Protein AF-A0A2R5L9T7-F1 (afdb_monomer_lite)

Sequence (297 aa):
KLSEQQTEVSNPFSFASFVGQKLTESKGEDDIFDEMLVAALRSSARPTSRNSLIVVDDSDDLVLSDGMKRPKSLDVITHSKGHVDSRRLSFQTKLPFDDVKGYVIDGDSEDEDFLEAPRKVLASEHEAKGDVLINTASKYKDRLRELEDENEKLKEQISEVTRVNDLNLTRLQCLEQQLQEQEKKEREETAALEKMVQGVEKNLQRAMERATSAEALSTSLKQELKVLQASYKQLEHERDMLKENSVSTTATDVATKLWLAADSAEAQLKSLMEGVGHLRLYSDVLSSISRVQEEPS

Foldseek 3Di:
DDDDDDDPDDDCPDPVNVVVVVVPPPPPPCPVVVVVVVVVVVVDDDDDDPDDPPPDDPDDDDDDDDDDDDDPPPPDDDDDPDDDPPDPPPPPPPDPPPPPPDPPPPPDDPPPDDDDDDDDDDDDDDDPCVVVVVVVVVVVVVVVVVVVVVVVVVVVVVVVVVVVVVVVVVVVVVVVVVVVVVVVVVVVVVVVVVVVVVVVVVVVVVVVVVVVVVVVVVVVVVVVVVVVVVVVVVVVVVVVVCVVVDPVVVVVVVVVVVVVVVVVVVVVVVVVVVVVVVVVVVVVVVVVVVVVVPDDD

Structure (mmCIF, N/CA/C/O backbone):
data_AF-A0A2R5L9T7-F1
#
_entry.id   AF-A0A2R5L9T7-F1
#
loop_
_atom_site.group_PDB
_atom_site.id
_atom_site.type_symbol
_atom_site.label_atom_id
_atom_site.label_alt_id
_atom_site.label_comp_id
_atom_site.label_asym_id
_atom_site.label_entity_id
_atom_site.label_seq_id
_atom_site.pdbx_PDB_ins_code
_atom_site.Cartn_x
_atom_site.Cartn_y
_atom_site.Cartn_z
_atom_site.occupancy
_atom_site.B_iso_or_equiv
_atom_site.auth_seq_id
_atom_site.auth_comp_id
_atom_site.auth_asym_id
_atom_site.auth_atom_id
_atom_site.pdbx_PDB_model_num
ATOM 1 N N . LYS A 1 1 ? 49.043 29.128 25.278 1.00 41.91 1 LYS A N 1
ATOM 2 C CA . LYS A 1 1 ? 48.141 27.962 25.134 1.00 41.91 1 LYS A CA 1
ATOM 3 C C . LYS A 1 1 ? 46.839 28.319 25.837 1.00 41.91 1 LYS A C 1
ATOM 5 O O . LYS A 1 1 ? 46.763 28.183 27.047 1.00 41.91 1 LYS A O 1
ATOM 10 N N . LEU A 1 2 ? 45.916 28.925 25.094 1.00 39.12 2 LEU A N 1
ATOM 11 C CA . LEU A 1 2 ? 44.563 29.268 25.532 1.00 39.12 2 LEU A CA 1
ATOM 12 C C . LEU A 1 2 ? 43.659 28.154 25.002 1.00 39.12 2 LEU A C 1
ATOM 14 O O . LEU A 1 2 ? 43.700 27.882 23.805 1.00 39.12 2 LEU A O 1
ATOM 18 N N . SER A 1 3 ? 42.938 27.472 25.889 1.00 44.78 3 SER A N 1
ATOM 19 C CA . SER A 1 3 ? 41.977 26.433 25.518 1.00 44.78 3 SER A CA 1
ATOM 20 C C . SER A 1 3 ? 40.588 27.059 25.486 1.00 44.78 3 SER A C 1
ATOM 22 O O . SER A 1 3 ? 40.051 27.423 26.530 1.00 44.78 3 SER A O 1
ATOM 24 N N . GLU A 1 4 ? 40.043 27.214 24.282 1.00 49.34 4 GLU A N 1
ATOM 25 C CA . GLU A 1 4 ? 38.655 27.599 24.033 1.00 49.34 4 GLU A CA 1
ATOM 26 C C . GLU A 1 4 ? 37.709 26.495 24.523 1.00 49.34 4 GLU A C 1
ATOM 28 O O . GLU A 1 4 ? 37.773 25.353 24.069 1.00 49.34 4 GLU A O 1
ATOM 33 N N . GLN A 1 5 ? 36.819 26.841 25.453 1.00 46.56 5 GLN A N 1
ATOM 34 C CA . GLN A 1 5 ? 35.617 26.065 25.744 1.00 46.56 5 GLN A CA 1
ATOM 35 C C . GLN A 1 5 ? 34.551 26.446 24.714 1.00 46.56 5 GLN A C 1
ATOM 37 O O . GLN A 1 5 ? 33.943 27.510 24.807 1.00 46.56 5 GLN A O 1
ATOM 42 N N . GLN A 1 6 ? 34.332 25.578 23.728 1.00 45.38 6 GLN A N 1
ATOM 43 C CA . GLN A 1 6 ? 33.123 25.607 22.910 1.00 45.38 6 GLN A CA 1
ATOM 44 C C . GLN A 1 6 ? 31.968 25.023 23.729 1.00 45.38 6 GLN A C 1
ATOM 46 O O . GLN A 1 6 ? 31.958 23.843 24.070 1.00 45.38 6 GLN A O 1
ATOM 51 N N . THR A 1 7 ? 30.999 25.868 24.059 1.00 46.06 7 THR A N 1
ATOM 52 C CA . THR A 1 7 ? 29.678 25.460 24.529 1.00 46.06 7 THR A CA 1
ATOM 53 C C . THR A 1 7 ? 28.870 24.970 23.329 1.00 46.06 7 THR A C 1
ATOM 55 O O . THR A 1 7 ? 28.370 25.766 22.536 1.00 46.06 7 THR A O 1
ATOM 58 N N . GLU A 1 8 ? 28.756 23.650 23.174 1.00 49.47 8 GLU A N 1
ATOM 59 C CA . GLU A 1 8 ? 27.823 23.042 22.223 1.00 49.47 8 GLU A CA 1
ATOM 60 C C . GLU A 1 8 ? 26.387 23.403 22.620 1.00 49.47 8 GLU A C 1
ATOM 62 O O . GLU A 1 8 ? 25.860 22.983 23.651 1.00 49.47 8 GLU A O 1
ATOM 67 N N . VAL A 1 9 ? 25.750 24.227 21.792 1.00 55.09 9 VAL A N 1
ATOM 68 C CA . VAL A 1 9 ? 24.332 24.556 21.904 1.00 55.09 9 VAL A CA 1
ATOM 69 C C . VAL A 1 9 ? 23.542 23.317 21.480 1.00 55.09 9 VAL A C 1
ATOM 71 O O . VAL A 1 9 ? 23.445 22.997 20.297 1.00 55.09 9 VAL A O 1
ATOM 74 N N . SER A 1 10 ? 23.009 22.594 22.468 1.00 65.94 10 SER A N 1
ATOM 75 C CA . SER A 1 10 ? 22.166 21.413 22.268 1.00 65.94 10 SER A CA 1
ATOM 76 C C . SER A 1 10 ? 20.934 21.763 21.429 1.00 65.94 10 SER A C 1
ATOM 78 O O . SER A 1 10 ? 20.130 22.614 21.810 1.00 65.94 10 SER A O 1
ATOM 80 N N . ASN A 1 11 ? 20.786 21.096 20.281 1.00 71.88 11 ASN A N 1
ATOM 81 C CA . ASN A 1 11 ? 19.685 21.306 19.346 1.00 71.88 11 ASN A CA 1
ATOM 82 C C . ASN A 1 11 ? 18.348 20.832 19.965 1.00 71.88 11 ASN A C 1
ATOM 84 O O . ASN A 1 11 ? 18.193 19.628 20.212 1.00 71.88 11 ASN A O 1
ATOM 88 N N . PRO A 1 12 ? 17.366 21.733 20.172 1.00 71.62 12 PRO A N 1
ATOM 89 C CA . PRO A 1 12 ? 16.086 21.403 20.805 1.00 71.62 12 PRO A CA 1
ATOM 90 C C . PRO A 1 12 ? 15.189 20.486 19.956 1.00 71.62 12 PRO A C 1
ATOM 92 O O . PRO A 1 12 ? 14.207 19.960 20.466 1.00 71.62 12 PRO A O 1
ATOM 95 N N . PHE A 1 13 ? 15.530 20.248 18.685 1.00 68.81 13 PHE A N 1
ATOM 96 C CA . PHE A 1 13 ? 14.799 19.343 17.790 1.00 68.81 13 PHE A CA 1
ATOM 97 C C . PHE A 1 13 ? 15.492 17.987 17.587 1.00 68.81 13 PHE A C 1
ATOM 99 O O . PHE A 1 13 ? 15.142 17.241 16.672 1.00 68.81 13 PHE A O 1
ATOM 106 N N . SER A 1 14 ? 16.496 17.645 18.403 1.00 79.69 14 SER A N 1
ATOM 107 C CA . SER A 1 14 ? 17.136 16.332 18.291 1.00 79.69 14 SER A CA 1
ATOM 108 C C . SER A 1 14 ? 16.202 15.209 18.758 1.00 79.69 14 SER A C 1
ATOM 110 O O . SER A 1 14 ? 15.499 15.323 19.764 1.00 79.69 14 SER A O 1
ATOM 112 N N . PHE A 1 15 ? 16.246 14.078 18.051 1.00 66.44 15 PHE A N 1
ATOM 113 C CA . PHE A 1 15 ? 15.501 12.867 18.411 1.00 66.44 15 PHE A CA 1
ATOM 114 C C . PHE A 1 15 ? 15.833 12.386 19.839 1.00 66.44 15 PHE A C 1
ATOM 116 O O . PHE A 1 15 ? 14.968 11.865 20.535 1.00 66.44 15 PHE A O 1
ATOM 123 N N . ALA A 1 16 ? 17.056 12.644 20.318 1.00 71.00 16 ALA A N 1
ATOM 124 C CA . ALA A 1 16 ? 17.468 12.364 21.694 1.00 71.00 16 ALA A CA 1
ATOM 125 C C . ALA A 1 16 ? 16.676 13.183 22.735 1.00 71.00 16 ALA A C 1
ATOM 127 O O . ALA A 1 16 ? 16.285 12.638 23.765 1.00 71.00 16 ALA A O 1
ATOM 128 N N . SER A 1 17 ? 16.373 14.456 22.448 1.00 68.81 17 SER A N 1
ATOM 129 C CA . SER A 1 17 ? 15.524 15.300 23.305 1.00 68.81 17 SER A CA 1
ATOM 130 C C . SER A 1 17 ? 14.075 14.807 23.327 1.00 68.81 17 SER A C 1
ATOM 132 O O . SER A 1 17 ? 13.455 14.753 24.387 1.00 68.81 17 SER A O 1
ATOM 134 N N . PHE A 1 18 ? 13.549 14.387 22.171 1.00 66.62 18 PHE A N 1
ATOM 135 C CA . PHE A 1 18 ? 12.180 13.875 22.049 1.00 66.62 18 PHE A CA 1
ATOM 136 C C . PHE A 1 18 ? 11.981 12.549 22.799 1.00 66.62 18 PHE A C 1
ATOM 138 O O . PHE A 1 18 ? 10.978 12.356 23.487 1.00 66.62 18 PHE A O 1
ATOM 145 N N . VAL A 1 19 ? 12.964 11.649 22.720 1.00 68.75 19 VAL A N 1
ATOM 146 C CA . VAL A 1 19 ? 12.939 10.376 23.454 1.00 68.75 19 VAL A CA 1
ATOM 147 C C . VAL A 1 19 ? 13.120 10.603 24.961 1.00 68.75 19 VAL A C 1
ATOM 149 O O . VAL A 1 19 ? 12.461 9.935 25.754 1.00 68.75 19 VAL A O 1
ATOM 152 N N . GLY A 1 20 ? 13.940 11.578 25.370 1.00 64.50 20 GLY A N 1
ATOM 153 C CA . GLY A 1 20 ? 14.135 11.927 26.781 1.00 64.50 20 GLY A CA 1
ATOM 154 C C . GLY A 1 20 ? 12.885 12.500 27.460 1.00 64.50 20 GLY A C 1
ATOM 155 O O . GLY A 1 20 ? 12.575 12.110 28.582 1.00 64.50 20 GLY A O 1
ATOM 156 N N . GLN A 1 21 ? 12.128 13.363 26.774 1.00 59.12 21 GLN A N 1
ATOM 157 C CA . GLN A 1 21 ? 10.912 13.982 27.327 1.00 59.12 21 GLN A CA 1
ATOM 158 C C . GLN A 1 21 ? 9.784 12.971 27.578 1.00 59.12 21 GLN A C 1
ATOM 160 O O . GLN A 1 21 ? 9.094 13.042 28.593 1.00 59.12 21 GLN A O 1
ATOM 165 N N . LYS A 1 22 ? 9.644 11.968 26.702 1.00 55.66 22 LYS A N 1
ATOM 166 C CA . LYS A 1 22 ? 8.654 10.888 26.852 1.00 55.66 22 LYS A CA 1
ATOM 167 C C . LYS A 1 22 ? 8.916 9.970 28.052 1.00 55.66 22 LYS A C 1
ATOM 169 O O . LYS A 1 22 ? 7.984 9.325 28.517 1.00 55.66 22 LYS A O 1
ATOM 174 N N . LEU A 1 23 ? 10.152 9.910 28.552 1.00 52.00 23 LEU A N 1
ATOM 175 C CA . LEU A 1 23 ? 10.544 9.068 29.690 1.00 52.00 23 LEU A CA 1
ATOM 176 C C . LEU A 1 23 ? 10.362 9.753 31.053 1.00 52.00 23 LEU A C 1
ATOM 178 O O . LEU A 1 23 ? 10.342 9.068 32.074 1.00 52.00 23 LEU A O 1
ATOM 182 N N . THR A 1 24 ? 10.224 11.080 31.099 1.00 54.03 24 THR A N 1
ATOM 183 C CA . THR A 1 24 ? 10.104 11.824 32.365 1.00 54.03 24 THR A CA 1
ATOM 184 C C . THR A 1 24 ? 8.667 12.157 32.761 1.00 54.03 24 THR A C 1
ATOM 186 O O . THR A 1 24 ? 8.430 12.450 33.928 1.00 54.03 24 THR A O 1
ATOM 189 N N . GLU A 1 25 ? 7.706 12.085 31.836 1.00 49.31 25 GLU A N 1
ATOM 190 C CA . GLU A 1 25 ? 6.303 12.454 32.099 1.00 49.31 25 GLU A CA 1
ATOM 191 C C . GLU A 1 25 ? 5.396 11.295 32.557 1.00 49.31 25 GLU A C 1
ATOM 193 O O . GLU A 1 25 ? 4.270 11.557 32.962 1.00 49.31 25 GLU A O 1
ATOM 198 N N . SER A 1 26 ? 5.851 10.033 32.572 1.00 48.78 26 SER A N 1
ATOM 199 C CA . SER A 1 26 ? 4.994 8.886 32.956 1.00 48.78 26 SER A CA 1
ATOM 200 C C . SER A 1 26 ? 5.249 8.315 34.358 1.00 48.78 26 SER A C 1
ATOM 202 O O . SER A 1 26 ? 4.796 7.219 34.672 1.00 48.78 26 SER A O 1
ATOM 204 N N . LYS A 1 27 ? 5.986 9.014 35.228 1.00 51.12 27 LYS A N 1
ATOM 205 C CA . LYS A 1 27 ? 6.441 8.450 36.516 1.00 51.12 27 LYS A CA 1
ATOM 206 C C . LYS A 1 27 ? 5.506 8.723 37.706 1.00 51.12 27 LYS A C 1
ATOM 208 O O . LYS A 1 27 ? 5.985 8.929 38.817 1.00 51.12 27 LYS A O 1
ATOM 213 N N . GLY A 1 28 ? 4.195 8.776 37.459 1.00 50.09 28 GLY A N 1
ATOM 214 C CA . GLY A 1 28 ? 3.211 9.230 38.448 1.00 50.09 28 GLY A CA 1
ATOM 215 C C . GLY A 1 28 ? 2.151 8.224 38.895 1.00 50.09 28 GLY A C 1
ATOM 216 O O . GLY A 1 28 ? 1.838 8.214 40.080 1.00 50.09 28 GLY A O 1
ATOM 217 N N . GLU A 1 29 ? 1.566 7.410 38.006 1.00 53.62 29 GLU A N 1
ATOM 218 C CA . GLU A 1 29 ? 0.290 6.735 38.343 1.00 53.62 29 GLU A CA 1
ATOM 219 C C . GLU A 1 29 ? 0.133 5.283 37.834 1.00 53.62 29 GLU A C 1
ATOM 221 O O . GLU A 1 29 ? -0.890 4.657 38.107 1.00 53.62 29 GLU A O 1
ATOM 226 N N . ASP A 1 30 ? 1.143 4.693 37.182 1.00 52.31 30 ASP A N 1
ATOM 227 C CA . ASP A 1 30 ? 1.002 3.383 36.510 1.00 52.31 30 ASP A CA 1
ATOM 228 C C . ASP A 1 30 ? 1.443 2.157 37.344 1.00 52.31 30 ASP A C 1
ATOM 230 O O . ASP A 1 30 ? 1.173 1.015 36.963 1.00 52.31 30 ASP A O 1
ATOM 234 N N . ASP A 1 31 ? 2.038 2.353 38.527 1.00 53.38 31 ASP A N 1
ATOM 235 C CA . ASP A 1 31 ? 2.648 1.255 39.304 1.00 53.38 31 ASP A CA 1
ATOM 236 C C . ASP A 1 31 ? 1.632 0.235 39.870 1.00 53.38 31 ASP A C 1
ATOM 238 O O . ASP A 1 31 ? 2.009 -0.878 40.233 1.00 53.38 31 ASP A O 1
ATOM 242 N N . ILE A 1 32 ? 0.331 0.555 39.913 1.00 56.22 32 ILE A N 1
ATOM 243 C CA . ILE A 1 32 ? -0.701 -0.371 40.425 1.00 56.22 32 ILE A CA 1
ATOM 244 C C . ILE A 1 32 ? -1.200 -1.333 39.333 1.00 56.22 32 ILE A C 1
ATOM 246 O O . ILE A 1 32 ? -1.573 -2.473 39.622 1.00 56.22 32 ILE A O 1
ATOM 250 N N . PHE A 1 33 ? -1.202 -0.909 38.067 1.00 54.44 33 PHE A N 1
ATOM 251 C CA . PHE A 1 33 ? -1.717 -1.736 36.973 1.00 54.44 33 PHE A CA 1
ATOM 252 C C . PHE A 1 33 ? -0.682 -2.743 36.466 1.00 54.44 33 PHE A C 1
ATOM 254 O O . PHE A 1 33 ? -1.052 -3.870 36.121 1.00 54.44 33 PHE A O 1
ATOM 261 N N . ASP A 1 34 ? 0.605 -2.391 36.501 1.00 56.16 34 ASP A N 1
ATOM 262 C CA . ASP A 1 34 ? 1.677 -3.276 36.041 1.00 56.16 34 ASP A CA 1
ATOM 263 C C . ASP A 1 34 ? 1.905 -4.472 36.977 1.00 56.16 34 ASP A C 1
ATOM 265 O O . ASP A 1 34 ? 2.150 -5.584 36.502 1.00 56.16 34 ASP A O 1
ATOM 269 N N . GLU A 1 35 ? 1.728 -4.325 38.294 1.00 55.06 35 GLU A N 1
ATOM 270 C CA . GLU A 1 35 ? 1.887 -5.452 39.225 1.00 55.06 35 GLU A CA 1
ATOM 271 C C . GLU A 1 35 ? 0.759 -6.492 39.075 1.00 55.06 35 GLU A C 1
ATOM 273 O O . GLU A 1 35 ? 1.002 -7.703 39.123 1.00 55.06 35 GLU A O 1
ATOM 278 N N . MET A 1 36 ? -0.465 -6.044 38.774 1.00 53.59 36 MET A N 1
ATOM 279 C CA . MET A 1 36 ? -1.606 -6.931 38.524 1.00 53.59 36 MET A CA 1
ATOM 280 C C . MET A 1 36 ? -1.508 -7.635 37.159 1.00 53.59 36 MET A C 1
ATOM 282 O O . MET A 1 36 ? -1.852 -8.815 37.039 1.00 53.59 36 MET A O 1
ATOM 286 N N . LEU A 1 37 ? -0.982 -6.953 36.136 1.00 57.78 37 LEU A N 1
ATOM 287 C CA . LEU A 1 37 ? -0.770 -7.534 34.808 1.00 57.78 37 LEU A CA 1
ATOM 288 C C . LEU A 1 37 ? 0.385 -8.552 34.812 1.00 57.78 37 LEU A C 1
ATOM 290 O O . LEU A 1 37 ? 0.277 -9.630 34.224 1.00 57.78 37 LEU A O 1
ATOM 294 N N . VAL A 1 38 ? 1.464 -8.264 35.547 1.00 63.62 38 VAL A N 1
ATOM 295 C CA . VAL A 1 38 ? 2.596 -9.185 35.734 1.00 63.62 38 VAL A CA 1
ATOM 296 C C . VAL A 1 38 ? 2.192 -10.405 36.573 1.00 63.62 38 VAL A C 1
ATOM 298 O O . VAL A 1 38 ? 2.655 -11.515 36.293 1.00 63.62 38 VAL A O 1
ATOM 301 N N . ALA A 1 39 ? 1.285 -10.253 37.544 1.00 55.09 39 ALA A N 1
ATOM 302 C CA . ALA A 1 39 ? 0.724 -11.377 38.297 1.00 55.09 39 ALA A CA 1
ATOM 303 C C . ALA A 1 39 ? -0.171 -12.284 37.428 1.00 55.09 39 ALA A C 1
ATOM 305 O O . ALA A 1 39 ? -0.086 -13.511 37.533 1.00 55.09 39 ALA A O 1
ATOM 306 N N . ALA A 1 40 ? -0.965 -11.709 36.517 1.00 52.62 40 ALA A N 1
ATOM 307 C CA . ALA A 1 40 ? -1.803 -12.467 35.585 1.00 52.62 40 ALA A CA 1
ATOM 308 C C . ALA A 1 40 ? -0.986 -13.216 34.512 1.00 52.62 40 ALA A C 1
ATOM 310 O O . ALA A 1 40 ? -1.357 -14.314 34.099 1.00 52.62 40 ALA A O 1
ATOM 311 N N . LEU A 1 41 ? 0.162 -12.673 34.094 1.00 51.06 41 LEU A N 1
ATOM 312 C CA . LEU A 1 41 ? 1.033 -13.301 33.092 1.00 51.06 41 LEU A CA 1
ATOM 313 C C . LEU A 1 41 ? 1.917 -14.429 33.655 1.00 51.06 41 LEU A C 1
ATOM 315 O O . LEU A 1 41 ? 2.389 -15.273 32.893 1.00 51.06 41 LEU A O 1
ATOM 319 N N . ARG A 1 42 ? 2.124 -14.501 34.977 1.00 51.19 42 ARG A N 1
ATOM 320 C CA . ARG A 1 42 ? 2.933 -15.560 35.616 1.00 51.19 42 ARG A CA 1
ATOM 321 C C . ARG A 1 42 ? 2.176 -16.867 35.876 1.00 51.19 42 ARG A C 1
ATOM 323 O O . ARG A 1 42 ? 2.822 -17.891 36.085 1.00 51.19 42 ARG A O 1
ATOM 330 N N . SER A 1 43 ? 0.843 -16.876 35.832 1.00 48.09 43 SER A N 1
ATOM 331 C CA . SER A 1 43 ? 0.029 -18.077 36.097 1.00 48.09 43 SER A CA 1
ATOM 332 C C . SER A 1 43 ? -0.299 -18.914 34.851 1.00 48.09 43 SER A C 1
ATOM 334 O O . SER A 1 43 ? -0.860 -20.000 34.979 1.00 48.09 43 SER A O 1
ATOM 336 N N . SER A 1 44 ? 0.102 -18.478 33.650 1.00 43.66 44 SER A N 1
ATOM 337 C CA . SER A 1 44 ? -0.169 -19.192 32.394 1.00 43.66 44 SER A CA 1
ATOM 338 C C . SER A 1 44 ? 1.110 -19.526 31.621 1.00 43.66 44 SER A C 1
ATOM 340 O O . SER A 1 44 ? 1.307 -19.112 30.479 1.00 43.66 44 SER A O 1
ATOM 342 N N . ALA A 1 45 ? 1.988 -20.324 32.228 1.00 44.75 45 ALA A N 1
ATOM 343 C CA . ALA A 1 45 ? 3.081 -20.979 31.517 1.00 44.75 45 ALA A CA 1
ATOM 344 C C . ALA A 1 45 ? 2.614 -22.341 30.969 1.00 44.75 45 ALA A C 1
ATOM 346 O O . ALA A 1 45 ? 2.709 -23.368 31.640 1.00 44.75 45 ALA A O 1
ATOM 347 N N . ARG A 1 46 ? 2.128 -22.365 29.722 1.00 45.34 46 ARG A N 1
ATOM 348 C CA . ARG A 1 46 ? 2.140 -23.574 28.881 1.00 45.34 46 ARG A CA 1
ATOM 349 C C . ARG A 1 46 ? 2.970 -23.294 27.627 1.00 45.34 46 ARG A C 1
ATOM 351 O O . ARG A 1 46 ? 2.755 -22.261 26.997 1.00 45.34 46 ARG A O 1
ATOM 358 N N . PRO A 1 47 ? 3.890 -24.188 27.229 1.00 47.97 47 PRO A N 1
ATOM 359 C CA . PRO A 1 47 ? 4.627 -24.028 25.992 1.00 47.97 47 PRO A CA 1
ATOM 360 C C . PRO A 1 47 ? 3.775 -24.603 24.860 1.00 47.97 47 PRO A C 1
ATOM 362 O O . PRO A 1 47 ? 3.651 -25.817 24.720 1.00 47.97 47 PRO A O 1
ATOM 365 N N . THR A 1 48 ? 3.178 -23.748 24.036 1.00 45.22 48 THR A N 1
ATOM 366 C CA . THR A 1 48 ? 2.642 -24.179 22.742 1.00 45.22 48 THR A CA 1
ATOM 367 C C . THR A 1 48 ? 3.480 -23.575 21.632 1.00 45.22 48 THR A C 1
ATOM 369 O O . THR A 1 48 ? 3.570 -22.358 21.489 1.00 45.22 48 THR A O 1
ATOM 372 N N . SER A 1 49 ? 4.129 -24.485 20.903 1.00 40.75 49 SER A N 1
ATOM 373 C CA . SER A 1 49 ? 4.640 -24.370 19.538 1.00 40.75 49 SER A CA 1
ATOM 374 C C . SER A 1 49 ? 4.181 -23.116 18.796 1.00 40.75 49 SER A C 1
ATOM 376 O O . SER A 1 49 ? 2.984 -22.861 18.661 1.00 40.75 49 SER A O 1
ATOM 378 N N . ARG A 1 50 ? 5.152 -22.378 18.252 1.00 47.84 50 ARG A N 1
ATOM 379 C CA . ARG A 1 50 ? 4.933 -21.335 17.253 1.00 47.84 50 ARG A CA 1
ATOM 380 C C . ARG A 1 50 ? 4.300 -21.953 16.005 1.00 47.84 50 ARG A C 1
ATOM 382 O O . ARG A 1 50 ? 5.005 -22.323 15.075 1.00 47.84 50 ARG A O 1
ATOM 389 N N . ASN A 1 51 ? 2.977 -22.008 15.976 1.00 42.66 51 ASN A N 1
ATOM 390 C CA . ASN A 1 51 ? 2.231 -22.058 14.732 1.00 42.66 51 ASN A CA 1
ATOM 391 C C . ASN A 1 51 ? 1.883 -20.611 14.382 1.00 42.66 51 ASN A C 1
ATOM 393 O O . ASN A 1 51 ? 1.128 -19.952 15.093 1.00 42.66 51 ASN A O 1
ATOM 397 N N . SER A 1 52 ? 2.493 -20.097 13.317 1.00 43.94 52 SER A N 1
ATOM 398 C CA . SER A 1 52 ? 2.067 -18.863 12.665 1.00 43.94 52 SER A CA 1
ATOM 399 C C . SER A 1 52 ? 0.587 -18.991 12.308 1.00 43.94 52 SER A C 1
ATOM 401 O O . SER A 1 52 ? 0.230 -19.803 11.454 1.00 43.94 52 SER A O 1
ATOM 403 N N . LEU A 1 53 ? -0.264 -18.222 12.985 1.00 41.50 53 LEU A N 1
ATOM 404 C CA . LEU A 1 53 ? -1.684 -18.127 12.678 1.00 41.50 53 LEU A CA 1
ATOM 405 C C . LEU A 1 53 ? -1.830 -17.350 11.365 1.00 41.50 53 LEU A C 1
ATOM 407 O O . LEU A 1 53 ? -1.891 -16.123 11.348 1.00 41.50 53 LEU A O 1
ATOM 411 N N . ILE A 1 54 ? -1.811 -18.082 10.256 1.00 43.84 54 ILE A N 1
ATOM 412 C CA . ILE A 1 54 ? -2.340 -17.608 8.983 1.00 43.84 54 ILE A CA 1
ATOM 413 C C . ILE A 1 54 ? -3.850 -17.780 9.112 1.00 43.84 54 ILE A C 1
ATOM 415 O O . ILE A 1 54 ? -4.352 -18.900 9.057 1.00 43.84 54 ILE A O 1
ATOM 419 N N . VAL A 1 55 ? -4.561 -16.681 9.362 1.00 39.69 55 VAL A N 1
ATOM 420 C CA . VAL A 1 55 ? -6.015 -16.657 9.188 1.00 39.69 55 VAL A CA 1
ATOM 421 C C . VAL A 1 55 ? -6.243 -16.606 7.682 1.00 39.69 55 VAL A C 1
ATOM 423 O O . VAL A 1 55 ? -6.038 -15.571 7.050 1.00 39.69 55 VAL A O 1
ATOM 426 N N . VAL A 1 56 ? -6.538 -17.774 7.112 1.00 40.41 56 VAL A N 1
ATOM 427 C CA . VAL A 1 56 ? -7.101 -17.908 5.770 1.00 40.41 56 VAL A CA 1
ATOM 428 C C . VAL A 1 56 ? -8.536 -17.412 5.885 1.00 40.41 56 VAL A C 1
ATOM 430 O O . VAL A 1 56 ? -9.341 -18.024 6.581 1.00 40.41 56 VAL A O 1
ATOM 433 N N . ASP A 1 57 ? -8.809 -16.256 5.289 1.00 43.31 57 ASP A N 1
ATOM 434 C CA . ASP A 1 57 ? -10.176 -15.812 5.049 1.00 43.31 57 ASP A CA 1
ATOM 435 C C . ASP A 1 57 ? -10.678 -16.611 3.841 1.00 43.31 57 ASP A C 1
ATOM 437 O O . ASP A 1 57 ? -10.156 -16.466 2.731 1.00 43.31 57 ASP A O 1
ATOM 441 N N . ASP A 1 58 ? -11.628 -17.514 4.082 1.00 47.12 58 ASP A N 1
ATOM 442 C CA . ASP A 1 58 ? -12.344 -18.248 3.043 1.00 47.12 58 ASP A CA 1
ATOM 443 C C . ASP A 1 58 ? -13.301 -17.273 2.348 1.00 47.12 58 ASP A C 1
ATOM 445 O O . ASP A 1 58 ? -14.429 -17.049 2.788 1.00 47.12 58 ASP A O 1
ATOM 449 N N . SER A 1 59 ? -12.833 -16.637 1.277 1.00 45.12 59 SER A N 1
ATOM 450 C CA . SER A 1 59 ? -13.677 -15.921 0.317 1.00 45.12 59 SER A CA 1
ATOM 451 C C . SER A 1 59 ? -13.005 -15.923 -1.059 1.00 45.12 59 SER A C 1
ATOM 453 O O . SER A 1 59 ? -12.172 -15.075 -1.366 1.00 45.12 59 SER A O 1
ATOM 455 N N . ASP A 1 60 ? -13.391 -16.934 -1.835 1.00 43.88 60 ASP A N 1
ATOM 456 C CA . ASP A 1 60 ? -13.494 -17.019 -3.295 1.00 43.88 60 ASP A CA 1
ATOM 457 C C . ASP A 1 60 ? -12.270 -16.740 -4.199 1.00 43.88 60 ASP A C 1
ATOM 459 O O . ASP A 1 60 ? -11.795 -15.620 -4.382 1.00 43.88 60 ASP A O 1
ATOM 463 N N . ASP A 1 61 ? -11.850 -17.833 -4.853 1.00 51.06 61 ASP A N 1
ATOM 464 C CA . ASP A 1 61 ? -11.390 -17.960 -6.242 1.00 51.06 61 ASP A CA 1
ATOM 465 C C . ASP A 1 61 ? -10.530 -16.837 -6.834 1.00 51.06 61 ASP A C 1
ATOM 467 O O . ASP A 1 61 ? -11.011 -16.032 -7.626 1.00 51.06 61 ASP A O 1
ATOM 471 N N . LEU A 1 62 ? -9.208 -16.914 -6.634 1.00 45.00 62 LEU A N 1
ATOM 472 C CA . LEU A 1 62 ? -8.255 -16.600 -7.704 1.00 45.00 62 LEU A CA 1
ATOM 473 C C . LEU A 1 62 ? -7.041 -17.540 -7.656 1.00 45.00 62 LEU A C 1
ATOM 475 O O . LEU A 1 62 ? -6.259 -17.571 -6.709 1.00 45.00 62 LEU A O 1
ATOM 479 N N . VAL A 1 63 ? -6.912 -18.293 -8.746 1.00 43.66 63 VAL A N 1
ATOM 480 C CA . VAL A 1 63 ? -5.821 -19.186 -9.145 1.00 43.66 63 VAL A CA 1
ATOM 481 C C . VAL A 1 63 ? -4.443 -18.642 -8.741 1.00 43.66 63 VAL A C 1
ATOM 483 O O . VAL A 1 63 ? -3.918 -17.708 -9.347 1.00 43.66 63 VAL A O 1
ATOM 486 N N . LEU A 1 64 ? -3.825 -19.271 -7.739 1.00 43.06 64 LEU A N 1
ATOM 487 C CA . LEU A 1 64 ? -2.407 -19.108 -7.432 1.00 43.06 64 LEU A CA 1
ATOM 488 C C . LEU A 1 64 ? -1.590 -19.872 -8.479 1.00 43.06 64 LEU A C 1
ATOM 490 O O . LEU A 1 64 ? -1.462 -21.094 -8.417 1.00 43.06 64 LEU A O 1
ATOM 494 N N . SER A 1 65 ? -1.031 -19.147 -9.446 1.00 47.12 65 SER A N 1
ATOM 495 C CA . SER A 1 65 ? 0.033 -19.678 -10.291 1.00 47.12 65 SER A CA 1
ATOM 496 C C . SER A 1 65 ? 1.319 -19.815 -9.476 1.00 47.12 65 SER A C 1
ATOM 498 O O . SER A 1 65 ? 1.871 -18.839 -8.965 1.00 47.12 65 SER A O 1
ATOM 500 N N . ASP A 1 66 ? 1.753 -21.063 -9.394 1.00 53.16 66 ASP A N 1
ATOM 501 C CA . ASP A 1 66 ? 3.048 -21.579 -8.981 1.00 53.16 66 ASP A CA 1
ATOM 502 C C . ASP A 1 66 ? 4.250 -20.738 -9.475 1.00 53.16 66 ASP A C 1
ATOM 504 O O . ASP A 1 66 ? 4.283 -20.271 -10.614 1.00 53.16 66 ASP A O 1
ATOM 508 N N . GLY A 1 67 ? 5.268 -20.594 -8.618 1.00 48.91 67 GLY A N 1
ATOM 509 C CA . GLY A 1 67 ? 6.631 -20.253 -9.042 1.00 48.91 67 GLY A CA 1
ATOM 510 C C . GLY A 1 67 ? 7.087 -18.787 -8.983 1.00 48.91 67 GLY A C 1
ATOM 511 O O . GLY A 1 67 ? 7.466 -18.220 -10.002 1.00 48.91 67 GLY A O 1
ATOM 512 N N . MET A 1 68 ? 7.254 -18.208 -7.789 1.00 41.12 68 MET A N 1
ATOM 513 C CA . MET A 1 68 ? 8.177 -17.073 -7.590 1.00 41.12 68 MET A CA 1
ATOM 514 C C . MET A 1 68 ? 9.350 -17.494 -6.701 1.00 41.12 68 MET A C 1
ATOM 516 O O . MET A 1 68 ? 9.354 -17.334 -5.481 1.00 41.12 68 MET A O 1
ATOM 520 N N . LYS A 1 69 ? 10.380 -18.063 -7.338 1.00 56.97 69 LYS A N 1
ATOM 521 C CA . LYS A 1 69 ? 11.697 -18.247 -6.718 1.00 56.97 69 LYS A CA 1
ATOM 522 C C . LYS A 1 69 ? 12.349 -16.873 -6.550 1.00 56.97 69 LYS A C 1
ATOM 524 O O . LYS A 1 69 ? 12.548 -16.159 -7.527 1.00 56.97 69 LYS A O 1
ATOM 529 N N . ARG A 1 70 ? 12.704 -16.525 -5.308 1.00 53.78 70 ARG A N 1
ATOM 530 C CA . ARG A 1 70 ? 13.528 -15.349 -4.982 1.00 53.78 70 ARG A CA 1
ATOM 531 C C . ARG A 1 70 ? 14.837 -15.379 -5.797 1.00 53.78 70 ARG A C 1
ATOM 533 O O . ARG A 1 70 ? 15.531 -16.399 -5.732 1.00 53.78 70 ARG A O 1
ATOM 540 N N . PRO A 1 71 ? 15.218 -14.311 -6.519 1.00 47.91 71 PRO A N 1
ATOM 541 C CA . PRO A 1 71 ? 16.532 -14.244 -7.149 1.00 47.91 71 PRO A CA 1
ATOM 542 C C . PRO A 1 71 ? 17.633 -14.152 -6.078 1.00 47.91 71 PRO A C 1
ATOM 544 O O . PRO A 1 71 ? 17.593 -13.302 -5.190 1.00 47.91 71 PRO A O 1
ATOM 547 N N . LYS A 1 72 ? 18.620 -15.054 -6.155 1.00 59.97 72 LYS A N 1
ATOM 548 C CA . LYS A 1 72 ? 19.795 -15.145 -5.264 1.00 59.97 72 LYS A CA 1
ATOM 549 C C . LYS A 1 72 ? 20.905 -14.146 -5.639 1.00 59.97 72 LYS A C 1
ATOM 551 O O . LYS A 1 72 ? 22.072 -14.517 -5.672 1.00 59.97 72 LYS A O 1
ATOM 556 N N . SER A 1 73 ? 20.568 -12.904 -5.974 1.00 55.06 73 SER A N 1
ATOM 557 C CA . SER A 1 73 ? 21.560 -11.910 -6.423 1.00 55.06 73 SER A CA 1
ATOM 558 C C . SER A 1 73 ? 21.684 -10.697 -5.501 1.00 55.06 73 SER A C 1
ATOM 560 O O . SER A 1 73 ? 22.188 -9.667 -5.931 1.00 55.06 73 SER A O 1
ATOM 562 N N . LEU A 1 74 ? 21.247 -10.803 -4.241 1.00 48.94 74 LEU A N 1
ATOM 563 C CA . LEU A 1 74 ? 21.265 -9.689 -3.285 1.00 48.94 74 LEU A CA 1
ATOM 564 C C . LEU A 1 74 ? 22.273 -9.875 -2.140 1.00 48.94 74 LEU A C 1
ATOM 566 O O . LEU A 1 74 ? 22.032 -9.404 -1.039 1.00 48.94 74 LEU A O 1
ATOM 570 N N . ASP A 1 75 ? 23.398 -10.538 -2.414 1.00 51.31 75 ASP A N 1
ATOM 571 C CA . ASP A 1 75 ? 24.521 -10.680 -1.475 1.00 51.31 75 ASP A CA 1
ATOM 572 C C . ASP A 1 75 ? 25.846 -10.261 -2.127 1.00 51.31 75 ASP A C 1
ATOM 574 O O . ASP A 1 75 ? 26.834 -10.982 -2.080 1.00 51.31 75 ASP A O 1
ATOM 578 N N . VAL A 1 76 ? 25.897 -9.092 -2.766 1.00 53.28 76 VAL A N 1
ATOM 579 C CA . VAL A 1 76 ? 27.170 -8.398 -3.008 1.00 53.28 76 VAL A CA 1
ATOM 580 C C . VAL A 1 76 ? 26.872 -6.906 -3.013 1.00 53.28 76 VAL A C 1
ATOM 582 O O . VAL A 1 76 ? 26.261 -6.424 -3.952 1.00 53.28 76 VAL A O 1
ATOM 585 N N . ILE A 1 77 ? 27.237 -6.203 -1.941 1.00 43.50 77 ILE A N 1
ATOM 586 C CA . ILE A 1 77 ? 27.884 -4.876 -1.908 1.00 43.50 77 ILE A CA 1
ATOM 587 C C . ILE A 1 77 ? 28.033 -4.534 -0.418 1.00 43.50 77 ILE A C 1
ATOM 589 O O . ILE A 1 77 ? 27.231 -3.838 0.197 1.00 43.50 77 ILE A O 1
ATOM 593 N N . THR A 1 78 ? 29.108 -5.032 0.178 1.00 51.09 78 THR A N 1
ATOM 594 C CA . THR A 1 78 ? 29.794 -4.317 1.251 1.00 51.09 78 THR A CA 1
ATOM 595 C C . THR A 1 78 ? 31.274 -4.340 0.910 1.00 51.09 78 THR A C 1
ATOM 597 O O . THR A 1 78 ? 31.802 -5.392 0.568 1.00 51.09 78 THR A O 1
ATOM 600 N N . HIS A 1 79 ? 31.905 -3.168 1.020 1.00 46.19 79 HIS A N 1
ATOM 601 C CA . HIS A 1 79 ? 33.320 -2.845 0.780 1.00 46.19 79 HIS A CA 1
ATOM 602 C C . HIS A 1 79 ? 33.656 -2.222 -0.585 1.00 46.19 79 HIS A C 1
ATOM 604 O O . HIS A 1 79 ? 34.265 -2.838 -1.449 1.00 46.19 79 HIS A O 1
ATOM 610 N N . SER A 1 80 ? 33.427 -0.912 -0.694 1.00 38.34 80 SER A N 1
ATOM 611 C CA . SER A 1 80 ? 34.382 -0.028 -1.372 1.00 38.34 80 SER A CA 1
ATOM 612 C C . SER A 1 80 ? 34.366 1.353 -0.717 1.00 38.34 80 SER A C 1
ATOM 614 O O . SER A 1 80 ? 33.606 2.250 -1.073 1.00 38.34 80 SER A O 1
ATOM 616 N N . LYS A 1 81 ? 35.219 1.505 0.296 1.00 49.84 81 LYS A N 1
ATOM 617 C CA . LYS A 1 81 ? 35.662 2.798 0.815 1.00 49.84 81 LYS A CA 1
ATOM 618 C C . LYS A 1 81 ? 36.662 3.337 -0.211 1.00 49.84 81 LYS A C 1
ATOM 620 O O . LYS A 1 81 ? 37.794 2.873 -0.248 1.00 49.84 81 LYS A O 1
ATOM 625 N N . GLY A 1 82 ? 36.227 4.239 -1.085 1.00 42.16 82 GLY A N 1
ATOM 626 C CA . GLY A 1 82 ? 37.071 4.748 -2.164 1.00 42.16 82 GLY A CA 1
ATOM 627 C C . GLY A 1 82 ? 36.449 5.943 -2.872 1.00 42.16 82 GLY A C 1
ATOM 628 O O . GLY A 1 82 ? 35.620 5.774 -3.751 1.00 42.16 82 GLY A O 1
ATOM 629 N N . HIS A 1 83 ? 36.836 7.133 -2.414 1.00 44.66 83 HIS A N 1
ATOM 630 C CA . HIS A 1 83 ? 37.046 8.361 -3.185 1.00 44.66 83 HIS A CA 1
ATOM 631 C C . HIS A 1 83 ? 36.326 8.466 -4.548 1.00 44.66 83 HIS A C 1
ATOM 633 O O . HIS A 1 83 ? 36.823 7.994 -5.568 1.00 44.66 83 HIS A O 1
ATOM 639 N N . VAL A 1 84 ? 35.176 9.146 -4.565 1.00 40.88 84 VAL A N 1
ATOM 640 C CA . VAL A 1 84 ? 34.510 9.566 -5.804 1.00 40.88 84 VAL A CA 1
ATOM 641 C C . VAL A 1 84 ? 35.082 10.920 -6.219 1.00 40.88 84 VAL A C 1
ATOM 643 O O . VAL A 1 84 ? 34.623 11.970 -5.772 1.00 40.88 84 VAL A O 1
ATOM 646 N N . ASP A 1 85 ? 36.099 10.887 -7.076 1.00 40.66 85 ASP A N 1
ATOM 647 C CA . ASP A 1 85 ? 36.495 12.040 -7.879 1.00 40.66 85 ASP A CA 1
ATOM 648 C C . ASP A 1 85 ? 35.405 12.278 -8.933 1.00 40.66 85 ASP A C 1
ATOM 650 O O . ASP A 1 85 ? 35.267 11.541 -9.911 1.00 40.66 85 ASP A O 1
ATOM 654 N N . SER A 1 86 ? 34.606 13.325 -8.732 1.00 47.62 86 SER A N 1
ATOM 655 C CA . SER A 1 86 ? 33.643 13.807 -9.723 1.00 47.62 86 SER A CA 1
ATOM 656 C C . SER A 1 86 ? 34.378 14.487 -10.880 1.00 47.62 86 SER A C 1
ATOM 658 O O . SER A 1 86 ? 34.429 15.712 -10.967 1.00 47.62 86 SER A O 1
ATOM 660 N N . ARG A 1 87 ? 34.946 13.702 -11.802 1.00 40.97 87 ARG A N 1
ATOM 661 C CA . ARG A 1 87 ? 35.324 14.204 -13.130 1.00 40.97 87 ARG A CA 1
ATOM 662 C C . ARG A 1 87 ? 34.186 13.952 -14.103 1.00 40.97 87 ARG A C 1
ATOM 664 O O . ARG A 1 87 ? 34.060 12.893 -14.706 1.00 40.97 87 ARG A O 1
ATOM 671 N N . ARG A 1 88 ? 33.376 14.994 -14.259 1.00 42.19 88 ARG A N 1
ATOM 672 C CA . ARG A 1 88 ? 32.484 15.229 -15.392 1.00 42.19 88 ARG A CA 1
ATOM 673 C C . ARG A 1 88 ? 33.317 15.161 -16.680 1.00 42.19 88 ARG A C 1
ATOM 675 O O . ARG A 1 88 ? 33.947 16.143 -17.063 1.00 42.19 88 ARG A O 1
ATOM 682 N N . LEU A 1 89 ? 33.372 13.993 -17.317 1.00 42.56 89 LEU A N 1
ATOM 683 C CA . LEU A 1 89 ? 33.975 13.823 -18.637 1.00 42.56 89 LEU A CA 1
ATOM 684 C C . LEU A 1 89 ? 33.009 14.388 -19.681 1.00 42.56 89 LEU A C 1
ATOM 686 O O . LEU A 1 89 ? 32.140 13.696 -20.201 1.00 42.56 89 LEU A O 1
ATOM 690 N N . SER A 1 90 ? 33.144 15.681 -19.968 1.00 44.22 90 SER A N 1
ATOM 691 C CA . SER A 1 90 ? 32.597 16.270 -21.183 1.00 44.22 90 SER A CA 1
ATOM 692 C C . SER A 1 90 ? 33.418 15.763 -22.369 1.00 44.22 90 SER A C 1
ATOM 694 O O . SER A 1 90 ? 34.438 16.354 -22.725 1.00 44.22 90 SER A O 1
ATOM 696 N N . PHE A 1 91 ? 32.993 14.661 -22.981 1.00 39.62 91 PHE A N 1
ATOM 697 C CA . PHE A 1 91 ? 33.481 14.284 -24.302 1.00 39.62 91 PHE A CA 1
ATOM 698 C C . PHE A 1 91 ? 32.841 15.218 -25.336 1.00 39.62 91 PHE A C 1
ATOM 700 O O . PHE A 1 91 ? 31.826 14.906 -25.946 1.00 39.62 91 PHE A O 1
ATOM 707 N N . GLN A 1 92 ? 33.432 16.400 -25.518 1.00 41.28 92 GLN A N 1
ATOM 708 C CA . GLN A 1 92 ? 33.328 17.117 -26.786 1.00 41.28 92 GLN A CA 1
ATOM 709 C C . GLN A 1 92 ? 34.317 16.472 -27.757 1.00 41.28 92 GLN A C 1
ATOM 711 O O . GLN A 1 92 ? 35.430 16.955 -27.952 1.00 41.28 92 GLN A O 1
ATOM 716 N N . THR A 1 93 ? 33.924 15.359 -28.366 1.00 43.31 93 THR A N 1
ATOM 717 C CA . THR A 1 93 ? 34.557 14.913 -29.606 1.00 43.31 93 THR A CA 1
ATOM 718 C C . THR A 1 93 ? 33.889 15.676 -30.740 1.00 43.31 93 THR A C 1
ATOM 720 O O . THR A 1 93 ? 32.837 15.276 -31.232 1.00 43.31 93 THR A O 1
ATOM 723 N N . LYS A 1 94 ? 34.478 16.812 -31.131 1.00 44.19 94 LYS A N 1
ATOM 724 C CA . LYS A 1 94 ? 34.234 17.389 -32.457 1.00 44.19 94 LYS A CA 1
ATOM 725 C C . LYS A 1 94 ? 34.728 16.365 -33.478 1.00 44.19 94 LYS A C 1
ATOM 727 O O . LYS A 1 94 ? 35.935 16.216 -33.656 1.00 44.19 94 LYS A O 1
ATOM 732 N N . LEU A 1 95 ? 33.807 15.617 -34.077 1.00 48.47 95 LEU A N 1
ATOM 733 C CA . LEU A 1 95 ? 34.095 14.810 -35.258 1.00 48.47 95 LEU A CA 1
ATOM 734 C C . LEU A 1 95 ? 34.352 15.776 -36.432 1.00 48.47 95 LEU A C 1
ATOM 736 O O . LEU A 1 95 ? 33.590 16.727 -36.592 1.00 48.47 95 LEU A O 1
ATOM 740 N N . PRO A 1 96 ? 35.409 15.596 -37.243 1.00 50.94 96 PRO A N 1
ATOM 741 C CA . PRO A 1 96 ? 35.758 16.528 -38.312 1.00 50.94 96 PRO A CA 1
ATOM 742 C C . PRO A 1 96 ? 35.043 16.174 -39.628 1.00 50.94 96 PRO A C 1
ATOM 744 O O . PRO A 1 96 ? 35.689 16.105 -40.668 1.00 50.94 96 PRO A O 1
ATOM 747 N N . PHE A 1 97 ? 33.733 15.898 -39.596 1.00 45.88 97 PHE A N 1
ATOM 748 C CA . PHE A 1 97 ? 33.005 15.395 -40.775 1.00 45.88 97 PHE A CA 1
ATOM 749 C C . PHE A 1 97 ? 31.601 15.987 -40.983 1.00 45.88 97 PHE A C 1
ATOM 751 O O . PHE A 1 97 ? 30.792 15.382 -41.677 1.00 45.88 97 PHE A O 1
ATOM 758 N N . ASP A 1 98 ? 31.314 17.185 -40.467 1.00 45.53 98 ASP A N 1
ATOM 759 C CA . ASP A 1 98 ? 30.016 17.847 -40.712 1.00 45.53 98 ASP A CA 1
ATOM 760 C C . ASP A 1 98 ? 29.902 18.546 -42.090 1.00 45.53 98 ASP A C 1
ATOM 762 O O . ASP A 1 98 ? 28.861 19.118 -42.392 1.00 45.53 98 ASP A O 1
ATOM 766 N N . ASP A 1 99 ? 30.915 18.459 -42.965 1.00 49.94 99 ASP A N 1
ATOM 767 C CA . ASP A 1 99 ? 30.920 19.125 -44.285 1.00 49.94 99 ASP A CA 1
ATOM 768 C C . ASP A 1 99 ? 30.995 18.161 -45.489 1.00 49.94 99 ASP A C 1
ATOM 770 O O . ASP A 1 99 ? 31.438 18.530 -46.580 1.00 49.94 99 ASP A O 1
ATOM 774 N N . VAL A 1 100 ? 30.518 16.919 -45.352 1.00 48.28 100 VAL A N 1
ATOM 775 C CA . VAL A 1 100 ? 30.302 16.058 -46.528 1.00 48.28 100 VAL A CA 1
ATOM 776 C C . VAL A 1 100 ? 28.915 16.344 -47.101 1.00 48.28 100 VAL A C 1
ATOM 778 O O . VAL A 1 100 ? 27.931 15.675 -46.791 1.00 48.28 100 VAL A O 1
ATOM 781 N N . LYS A 1 101 ? 28.835 17.360 -47.970 1.00 48.91 101 LYS A N 1
ATOM 782 C CA . LYS A 1 101 ? 27.737 17.482 -48.939 1.00 48.91 101 LYS A CA 1
ATOM 783 C C . LYS A 1 101 ? 27.638 16.160 -49.697 1.00 48.91 101 LYS A C 1
ATOM 785 O O . LYS A 1 101 ? 28.560 15.808 -50.431 1.00 48.91 101 LYS A O 1
ATOM 790 N N . GLY A 1 102 ? 26.530 15.446 -49.512 1.00 41.28 102 GLY A N 1
ATOM 791 C CA . GLY A 1 102 ? 26.202 14.263 -50.294 1.00 41.28 102 GLY A CA 1
ATOM 792 C C . GLY A 1 102 ? 26.225 14.603 -51.780 1.00 41.28 102 GLY A C 1
ATOM 793 O O . GLY A 1 102 ? 25.336 15.291 -52.277 1.00 41.28 102 GLY A O 1
ATOM 794 N N . TYR A 1 103 ? 27.255 14.132 -52.480 1.00 47.00 103 TYR A N 1
ATOM 795 C CA . TYR A 1 103 ? 27.191 13.971 -53.922 1.00 47.00 103 TYR A CA 1
ATOM 796 C C . TYR A 1 103 ? 26.285 12.772 -54.176 1.00 47.00 103 TYR A C 1
ATOM 798 O O . TYR A 1 103 ? 26.692 11.620 -54.041 1.00 47.00 103 TYR A O 1
ATOM 806 N N . VAL A 1 104 ? 25.025 13.064 -54.487 1.00 41.16 104 VAL A N 1
ATOM 807 C CA . VAL A 1 104 ? 24.170 12.137 -55.220 1.00 41.16 104 VAL A CA 1
ATOM 808 C C . VAL A 1 104 ? 24.831 11.986 -56.587 1.00 41.16 104 VAL A C 1
ATOM 810 O O . VAL A 1 104 ? 24.891 12.939 -57.361 1.00 41.16 104 VAL A O 1
ATOM 813 N N . ILE A 1 105 ? 25.443 10.830 -56.827 1.00 47.09 105 ILE A N 1
ATOM 814 C CA . ILE A 1 105 ? 25.911 10.446 -58.155 1.00 47.09 105 ILE A CA 1
ATOM 815 C C . ILE A 1 105 ? 24.661 9.961 -58.884 1.00 47.09 105 ILE A C 1
ATOM 817 O O . ILE A 1 105 ? 24.308 8.786 -58.799 1.00 47.09 105 ILE A O 1
ATOM 821 N N . ASP A 1 106 ? 23.964 10.889 -59.535 1.00 41.12 106 ASP A N 1
ATOM 822 C CA . ASP A 1 106 ? 23.004 10.535 -60.572 1.00 41.12 106 ASP A CA 1
ATOM 823 C C . ASP A 1 106 ? 23.825 10.004 -61.750 1.00 41.12 106 ASP A C 1
ATOM 825 O O . ASP A 1 106 ? 24.515 10.744 -62.454 1.00 41.12 106 ASP A O 1
ATOM 829 N N . GLY A 1 107 ? 23.840 8.678 -61.873 1.00 48.91 107 GLY A N 1
ATOM 830 C CA . GLY A 1 107 ? 24.309 8.007 -63.069 1.00 48.91 107 GLY A CA 1
ATOM 831 C C . GLY A 1 107 ? 23.316 8.292 -64.180 1.00 48.91 107 GLY A C 1
ATOM 832 O O . GLY A 1 107 ? 22.182 7.857 -64.060 1.00 48.91 107 GLY A O 1
ATOM 833 N N . ASP A 1 108 ? 23.750 9.075 -65.166 1.00 47.00 108 ASP A N 1
ATOM 834 C CA . ASP A 1 108 ? 23.279 9.106 -66.555 1.00 47.00 108 ASP A CA 1
ATOM 835 C C . ASP A 1 108 ? 24.073 10.202 -67.293 1.00 47.00 108 ASP A C 1
ATOM 837 O O . ASP A 1 108 ? 23.643 11.347 -67.424 1.00 47.00 108 ASP A O 1
ATOM 841 N N . SER A 1 109 ? 25.280 9.872 -67.756 1.00 48.81 109 SER A N 1
ATOM 842 C CA . SER A 1 109 ? 25.949 10.649 -68.806 1.00 48.81 109 SER A CA 1
ATOM 843 C C . SER A 1 109 ? 26.664 9.690 -69.752 1.00 48.81 109 SER A C 1
ATOM 845 O O . SER A 1 109 ? 27.828 9.330 -69.563 1.00 48.81 109 SER A O 1
ATOM 847 N N . GLU A 1 110 ? 25.910 9.230 -70.744 1.00 52.34 110 GLU A N 1
ATOM 848 C CA . GLU A 1 110 ? 26.432 8.666 -71.982 1.00 52.34 110 GLU A CA 1
ATOM 849 C C . GLU A 1 110 ? 27.112 9.795 -72.774 1.00 52.34 110 GLU A C 1
ATOM 851 O O . GLU A 1 110 ? 26.471 10.465 -73.574 1.00 52.34 110 GLU A O 1
ATOM 856 N N . ASP A 1 111 ? 28.404 10.021 -72.533 1.00 45.56 111 ASP A N 1
ATOM 857 C CA . ASP A 1 111 ? 29.270 10.820 -73.413 1.00 45.56 111 ASP A CA 1
ATOM 858 C C . ASP A 1 111 ? 30.341 9.898 -74.025 1.00 45.56 111 ASP A C 1
ATOM 860 O O . ASP A 1 111 ? 31.546 10.026 -73.804 1.00 45.56 111 ASP A O 1
ATOM 864 N N . GLU A 1 112 ? 29.867 8.916 -74.789 1.00 50.69 112 GLU A N 1
ATOM 865 C CA . GLU A 1 112 ? 30.639 8.226 -75.823 1.00 50.69 112 GLU A CA 1
ATOM 866 C C . GLU A 1 112 ? 30.666 9.136 -77.057 1.00 50.69 112 GLU A C 1
ATOM 868 O O . GLU A 1 112 ? 29.786 9.014 -77.895 1.00 50.69 112 GLU A O 1
ATOM 873 N N . ASP A 1 113 ? 31.593 10.101 -77.133 1.00 49.28 113 ASP A N 1
ATOM 874 C CA . ASP A 1 113 ? 31.983 10.770 -78.394 1.00 49.28 113 ASP A CA 1
ATOM 875 C C . ASP A 1 113 ? 33.099 11.811 -78.167 1.00 49.28 113 ASP A C 1
ATOM 877 O O . ASP A 1 113 ? 32.906 13.027 -78.231 1.00 49.28 113 ASP A O 1
ATOM 881 N N . PHE A 1 114 ? 34.333 11.357 -77.924 1.00 46.28 114 PHE A N 1
ATOM 882 C CA . PHE A 1 114 ? 35.501 12.225 -78.133 1.00 46.28 114 PHE A CA 1
ATOM 883 C C . PHE A 1 114 ? 36.749 11.458 -78.560 1.00 46.28 114 PHE A C 1
ATOM 885 O O . PHE A 1 114 ? 37.800 11.597 -77.948 1.00 46.28 114 PHE A O 1
ATOM 892 N N . LEU A 1 115 ? 36.683 10.664 -79.628 1.00 50.56 115 LEU A N 1
ATOM 893 C CA . LEU A 1 115 ? 37.892 10.225 -80.331 1.00 50.56 115 LEU A CA 1
ATOM 894 C C . LEU A 1 115 ? 37.608 9.980 -81.818 1.00 50.56 115 LEU A C 1
ATOM 896 O O . LEU A 1 115 ? 37.549 8.836 -82.245 1.00 50.56 115 LEU A O 1
ATOM 900 N N . GLU A 1 116 ? 37.535 11.031 -82.646 1.00 37.75 116 GLU A N 1
ATOM 901 C CA . GLU A 1 116 ? 37.718 10.828 -84.091 1.00 37.75 116 GLU A CA 1
ATOM 902 C C . GLU A 1 116 ? 38.326 12.043 -84.836 1.00 37.75 116 GLU A C 1
ATOM 904 O O . GLU A 1 116 ? 37.659 13.018 -85.173 1.00 37.75 116 GLU A O 1
ATOM 909 N N . ALA A 1 117 ? 39.614 11.871 -85.172 1.00 40.50 117 ALA A N 1
ATOM 910 C CA . ALA A 1 117 ? 40.361 12.411 -86.324 1.00 40.50 117 ALA A CA 1
ATOM 911 C C . ALA A 1 117 ? 40.888 13.876 -86.318 1.00 40.50 117 ALA A C 1
ATOM 913 O O . ALA A 1 117 ? 40.332 14.742 -85.651 1.00 40.50 117 ALA A O 1
ATOM 914 N N . PRO A 1 118 ? 41.951 14.210 -87.104 1.00 47.06 118 PRO A N 1
ATOM 915 C CA . PRO A 1 118 ? 42.716 13.375 -88.044 1.00 47.06 118 PRO A CA 1
ATOM 916 C C . PRO A 1 118 ? 44.246 13.363 -87.810 1.00 47.06 118 PRO A C 1
ATOM 918 O O . PRO A 1 118 ? 44.907 14.399 -87.715 1.00 47.06 118 PRO A O 1
ATOM 921 N N . ARG A 1 119 ? 44.859 12.171 -87.880 1.00 45.75 119 ARG A N 1
ATOM 922 C CA . ARG A 1 119 ? 46.302 12.032 -88.143 1.00 45.75 119 ARG A CA 1
ATOM 923 C C . ARG A 1 119 ? 46.587 12.478 -89.578 1.00 45.75 119 ARG A C 1
ATOM 925 O O . ARG A 1 119 ? 46.318 11.736 -90.521 1.00 45.75 119 ARG A O 1
ATOM 932 N N . LYS A 1 120 ? 47.156 13.674 -89.745 1.00 42.53 120 LYS A N 1
ATOM 933 C CA . LYS A 1 120 ? 47.751 14.122 -91.009 1.00 42.53 120 LYS A CA 1
ATOM 934 C C . LYS A 1 120 ? 49.273 14.189 -90.892 1.00 42.53 120 LYS A C 1
ATOM 936 O O . LYS A 1 120 ? 49.832 14.837 -90.017 1.00 42.53 120 LYS A O 1
ATOM 941 N N . VAL A 1 121 ? 49.878 13.444 -91.806 1.00 44.28 121 VAL A N 1
ATOM 942 C CA . VAL A 1 121 ? 51.287 13.295 -92.171 1.00 44.28 121 VAL A CA 1
ATOM 943 C C . VAL A 1 121 ? 52.077 14.605 -92.120 1.00 44.28 121 VAL A C 1
ATOM 945 O O . VAL A 1 121 ? 51.699 15.556 -92.794 1.00 44.28 121 VAL A O 1
ATOM 948 N N . LEU A 1 122 ? 53.237 14.585 -91.454 1.00 43.59 122 LEU A N 1
ATOM 949 C CA . LEU A 1 122 ? 54.430 15.328 -91.873 1.00 43.59 122 LEU A CA 1
ATOM 950 C C . LEU A 1 122 ? 55.656 14.427 -91.684 1.00 43.59 122 LEU A C 1
ATOM 952 O O . LEU A 1 122 ? 56.228 14.315 -90.601 1.00 43.59 122 LEU A O 1
ATOM 956 N N . ALA A 1 123 ? 56.008 13.733 -92.765 1.00 41.91 123 ALA A N 1
ATOM 957 C CA . ALA A 1 123 ? 57.352 13.224 -92.972 1.00 41.91 123 ALA A CA 1
ATOM 958 C C . ALA A 1 123 ? 58.286 14.394 -93.329 1.00 41.91 123 ALA A C 1
ATOM 960 O O . ALA A 1 123 ? 57.833 15.409 -93.852 1.00 41.91 123 ALA A O 1
ATOM 961 N N . SER A 1 124 ? 59.577 14.181 -93.066 1.00 44.91 124 SER A N 1
ATOM 962 C CA . SER A 1 124 ? 60.746 15.031 -93.341 1.00 44.91 124 SER A CA 1
ATOM 963 C C . SER A 1 124 ? 60.855 16.336 -92.548 1.00 44.91 124 SER A C 1
ATOM 965 O O . SER A 1 124 ? 60.210 17.317 -92.880 1.00 44.91 124 SER A O 1
ATOM 967 N N . GLU A 1 125 ? 61.731 16.337 -91.530 1.00 38.81 125 GLU A N 1
ATOM 968 C CA . GLU A 1 125 ? 62.849 17.295 -91.412 1.00 38.81 125 GLU A CA 1
ATOM 969 C C . GLU A 1 125 ? 63.745 16.988 -90.186 1.00 38.81 125 GLU A C 1
ATOM 971 O O . GLU A 1 125 ? 63.363 17.211 -89.030 1.00 38.81 125 GLU A O 1
ATOM 976 N N . HIS A 1 126 ? 64.956 16.523 -90.520 1.00 40.56 126 HIS A N 1
ATOM 977 C CA . HIS A 1 126 ? 66.261 16.709 -89.868 1.00 40.56 126 HIS A CA 1
ATOM 978 C C . HIS A 1 126 ? 66.576 16.100 -88.477 1.00 40.56 126 HIS A C 1
ATOM 980 O O . HIS A 1 126 ? 65.922 16.327 -87.459 1.00 40.56 126 HIS A O 1
ATOM 986 N N . GLU A 1 127 ? 67.694 15.365 -88.473 1.00 44.28 127 GLU A N 1
ATOM 987 C CA . GLU A 1 127 ? 68.315 14.487 -87.466 1.00 44.28 127 GLU A CA 1
ATOM 988 C C . GLU A 1 127 ? 68.905 15.189 -86.219 1.00 44.28 127 GLU A C 1
ATOM 990 O O . GLU A 1 127 ? 69.967 14.823 -85.732 1.00 44.28 127 GLU A O 1
ATOM 995 N N . ALA A 1 128 ? 68.206 16.168 -85.639 1.00 51.56 128 ALA A N 1
ATOM 996 C CA . ALA A 1 128 ? 68.570 16.765 -84.338 1.00 51.56 128 ALA A CA 1
ATOM 997 C C . ALA A 1 128 ? 67.444 16.667 -83.283 1.00 51.56 128 ALA A C 1
ATOM 999 O O . ALA A 1 128 ? 67.487 17.317 -82.242 1.00 51.56 128 ALA A O 1
ATOM 1000 N N . LYS A 1 129 ? 66.407 15.861 -83.558 1.00 52.19 129 LYS A N 1
ATOM 1001 C CA . LYS A 1 129 ? 65.201 15.693 -82.719 1.00 52.19 129 LYS A CA 1
ATOM 1002 C C . LYS A 1 129 ? 65.178 14.389 -81.909 1.00 52.19 129 LYS A C 1
ATOM 1004 O O . LYS A 1 129 ? 64.328 14.249 -81.033 1.00 52.19 129 LYS A O 1
ATOM 1009 N N . GLY A 1 130 ? 66.101 13.459 -82.175 1.00 52.94 130 GLY A N 1
ATOM 1010 C CA . GLY A 1 130 ? 66.178 12.156 -81.502 1.00 52.94 130 GLY A CA 1
ATOM 1011 C C . GLY A 1 130 ? 66.372 12.287 -79.991 1.00 52.94 130 GLY A C 1
ATOM 1012 O O . GLY A 1 130 ? 65.566 11.765 -79.229 1.00 52.94 130 GLY A O 1
ATOM 1013 N N . ASP A 1 131 ? 67.345 13.086 -79.552 1.00 54.06 131 ASP A N 1
ATOM 1014 C CA . ASP A 1 131 ? 67.644 13.252 -78.121 1.00 54.06 131 ASP A CA 1
ATOM 1015 C C . ASP A 1 131 ? 66.561 14.025 -77.352 1.00 54.06 131 ASP A C 1
ATOM 1017 O O . ASP A 1 131 ? 66.332 13.772 -76.170 1.00 54.06 131 ASP A O 1
ATOM 1021 N N . VAL A 1 132 ? 65.837 14.942 -78.003 1.00 58.38 132 VAL A N 1
ATOM 1022 C CA . VAL A 1 132 ? 64.716 15.672 -77.378 1.00 58.38 132 VAL A CA 1
ATOM 1023 C C . VAL A 1 132 ? 63.482 14.771 -77.251 1.00 58.38 132 VAL A C 1
ATOM 1025 O O . VAL A 1 132 ? 62.798 14.798 -76.227 1.00 58.38 132 VAL A O 1
ATOM 1028 N N . LEU A 1 133 ? 63.216 13.924 -78.250 1.00 60.62 133 LEU A N 1
ATOM 1029 C CA . LEU A 1 133 ? 62.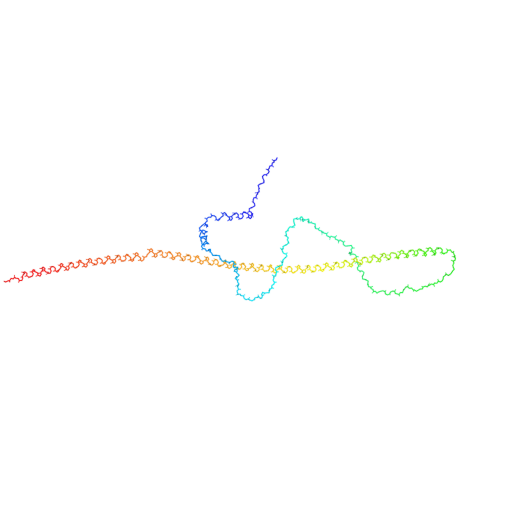127 12.942 -78.214 1.00 60.62 133 LEU A CA 1
ATOM 1030 C C . LEU A 1 133 ? 62.408 11.805 -77.219 1.00 60.62 133 LEU A C 1
ATOM 1032 O O . LEU A 1 133 ? 61.504 11.382 -76.504 1.00 60.62 133 LEU A O 1
ATOM 1036 N N . ILE A 1 134 ? 63.661 11.363 -77.101 1.00 63.53 134 ILE A N 1
ATOM 1037 C CA . ILE A 1 134 ? 64.077 10.353 -76.116 1.00 63.53 134 ILE A CA 1
ATOM 1038 C C . ILE A 1 134 ? 63.997 10.919 -74.689 1.00 63.53 134 ILE A C 1
ATOM 1040 O O . ILE A 1 134 ? 63.438 10.271 -73.804 1.00 63.53 134 ILE A O 1
ATOM 1044 N N . ASN A 1 135 ? 64.456 12.155 -74.459 1.00 68.19 135 ASN A N 1
ATOM 1045 C CA . ASN A 1 135 ? 64.357 12.805 -73.146 1.00 68.19 135 ASN A CA 1
ATOM 1046 C C . ASN A 1 135 ? 62.912 13.112 -72.730 1.00 68.19 135 ASN A C 1
ATOM 1048 O O . ASN A 1 135 ? 62.580 13.034 -71.549 1.00 68.19 135 ASN A O 1
ATOM 1052 N N . THR A 1 136 ? 62.034 13.460 -73.672 1.00 71.62 136 THR A N 1
ATOM 1053 C CA . THR A 1 136 ? 60.607 13.665 -73.375 1.00 71.62 136 THR A CA 1
ATOM 1054 C C . THR A 1 136 ? 59.903 12.338 -73.105 1.00 71.62 136 THR A C 1
ATOM 1056 O O . THR A 1 136 ? 59.222 12.229 -72.090 1.00 71.62 136 THR A O 1
ATOM 1059 N N . ALA A 1 137 ? 60.139 11.297 -73.909 1.00 77.50 137 ALA A N 1
ATOM 1060 C CA . ALA A 1 137 ? 59.609 9.954 -73.660 1.00 77.50 137 ALA A CA 1
ATOM 1061 C C . ALA A 1 137 ? 60.066 9.369 -72.310 1.00 77.50 137 ALA A C 1
ATOM 1063 O O . ALA A 1 137 ? 59.257 8.766 -71.604 1.00 77.50 137 ALA A O 1
ATOM 1064 N N . SER A 1 138 ? 61.325 9.591 -71.912 1.00 81.75 138 SER A N 1
ATOM 1065 C CA . SER A 1 138 ? 61.822 9.192 -70.587 1.00 81.75 138 SER A CA 1
ATOM 1066 C C . SER A 1 138 ? 61.068 9.906 -69.463 1.00 81.75 138 SER A C 1
ATOM 1068 O O . SER A 1 138 ? 60.570 9.247 -68.559 1.00 81.75 138 SER A O 1
ATOM 1070 N N . LYS A 1 139 ? 60.878 11.231 -69.561 1.00 84.06 139 LYS A N 1
ATOM 1071 C CA . LYS A 1 139 ? 60.111 12.008 -68.569 1.00 84.06 139 LYS A CA 1
ATOM 1072 C C . LYS A 1 139 ? 58.659 11.543 -68.439 1.00 84.06 139 LYS A C 1
ATOM 1074 O O . LYS A 1 139 ? 58.141 11.488 -67.330 1.00 84.06 139 LYS A O 1
ATOM 1079 N N . TYR A 1 140 ? 57.999 11.195 -69.546 1.00 85.31 140 TYR A N 1
ATOM 1080 C CA . TYR A 1 140 ? 56.637 10.650 -69.501 1.00 85.31 140 TYR A CA 1
ATOM 1081 C C . TYR A 1 140 ? 56.589 9.266 -68.851 1.00 85.31 140 TYR A C 1
ATOM 1083 O O . TYR A 1 140 ? 55.651 8.977 -68.115 1.00 85.31 140 TYR A O 1
ATOM 1091 N N . LYS A 1 141 ? 57.602 8.425 -69.080 1.00 89.44 141 LYS A N 1
ATOM 1092 C CA . LYS A 1 141 ? 57.713 7.108 -68.446 1.00 89.44 141 LYS A CA 1
ATOM 1093 C C . LYS A 1 141 ? 57.950 7.212 -66.939 1.00 89.44 141 LYS A C 1
ATOM 1095 O O . LYS A 1 141 ? 57.341 6.462 -66.182 1.00 89.44 141 LYS A O 1
ATOM 1100 N N . ASP A 1 142 ? 58.800 8.141 -66.513 1.00 88.88 142 ASP A N 1
ATOM 1101 C CA . ASP A 1 142 ? 59.046 8.399 -65.093 1.00 88.88 142 ASP A CA 1
ATOM 1102 C C . ASP A 1 142 ? 57.783 8.958 -64.423 1.00 88.88 142 ASP A C 1
ATOM 1104 O O . ASP A 1 142 ? 57.377 8.470 -63.373 1.00 88.88 142 ASP A O 1
ATOM 1108 N N . ARG A 1 143 ? 57.076 9.879 -65.092 1.00 92.44 143 ARG A N 1
ATOM 1109 C CA . ARG A 1 143 ? 55.794 10.407 -64.608 1.00 92.44 143 ARG A CA 1
ATOM 1110 C C . ARG A 1 143 ? 54.695 9.346 -64.525 1.00 92.44 143 ARG A C 1
ATOM 1112 O O . ARG A 1 143 ? 53.895 9.380 -63.597 1.00 92.44 143 ARG A O 1
ATOM 1119 N N . LEU A 1 144 ? 54.632 8.419 -65.481 1.00 93.00 144 LEU A N 1
ATOM 1120 C CA . LEU A 1 144 ? 53.697 7.291 -65.434 1.00 93.00 144 LEU A CA 1
ATOM 1121 C C . LEU A 1 144 ? 53.983 6.390 -64.235 1.00 93.00 144 LEU A C 1
ATOM 1123 O O . LEU A 1 144 ? 53.048 6.032 -63.531 1.00 93.00 144 LEU A O 1
ATOM 1127 N N . ARG A 1 145 ? 55.260 6.103 -63.955 1.00 93.38 145 ARG A N 1
ATOM 1128 C CA . ARG A 1 145 ? 55.648 5.317 -62.779 1.00 93.38 145 ARG A CA 1
ATOM 1129 C C . ARG A 1 145 ? 55.265 6.012 -61.473 1.00 93.38 145 ARG A C 1
ATOM 1131 O O . ARG A 1 145 ? 54.709 5.373 -60.595 1.00 93.38 145 ARG A O 1
ATOM 1138 N N . GLU A 1 146 ? 55.509 7.318 -61.358 1.00 94.44 146 GLU A N 1
ATOM 1139 C CA . GLU A 1 146 ? 55.071 8.097 -60.188 1.00 94.44 146 GLU A CA 1
ATOM 1140 C C . GLU A 1 146 ? 53.554 8.008 -59.979 1.00 94.44 146 GLU A C 1
ATOM 1142 O O . GLU A 1 146 ? 53.093 7.811 -58.858 1.00 94.44 146 GLU A O 1
ATOM 1147 N N . LEU A 1 147 ? 52.775 8.123 -61.060 1.00 94.94 147 LEU A N 1
ATOM 1148 C CA . LEU A 1 147 ? 51.318 8.010 -61.004 1.00 94.94 147 LEU A CA 1
ATOM 1149 C C . LEU A 1 147 ? 50.856 6.589 -60.655 1.00 94.94 147 LEU A C 1
ATOM 1151 O O . LEU A 1 147 ? 49.862 6.440 -59.952 1.00 94.94 147 LEU A O 1
ATOM 1155 N N . GLU A 1 148 ? 51.551 5.554 -61.129 1.00 95.19 148 GLU A N 1
ATOM 1156 C CA . GLU A 1 148 ? 51.289 4.157 -60.764 1.00 95.19 148 GLU A CA 1
ATOM 1157 C C . GLU A 1 148 ? 51.548 3.919 -59.269 1.00 95.19 148 GLU A C 1
ATOM 1159 O O . GLU A 1 148 ? 50.665 3.403 -58.582 1.00 95.19 148 GLU A O 1
ATOM 1164 N N . ASP A 1 149 ? 52.686 4.389 -58.749 1.00 95.38 149 ASP A N 1
ATOM 1165 C CA . ASP A 1 149 ? 53.042 4.303 -57.327 1.00 95.38 149 ASP A CA 1
ATOM 1166 C C . ASP A 1 149 ? 52.048 5.087 -56.444 1.00 95.38 149 ASP A C 1
ATOM 1168 O O . ASP A 1 149 ? 51.676 4.650 -55.353 1.00 95.38 149 ASP A O 1
ATOM 1172 N N . GLU A 1 150 ? 51.604 6.269 -56.887 1.00 95.88 150 GLU A N 1
ATOM 1173 C CA . GLU A 1 150 ? 50.567 7.053 -56.203 1.00 95.88 150 GLU A CA 1
ATOM 1174 C C . GLU A 1 150 ? 49.213 6.331 -56.213 1.00 95.88 150 GLU A C 1
ATOM 1176 O O . GLU A 1 150 ? 48.522 6.301 -55.196 1.00 95.88 150 GLU A O 1
ATOM 1181 N N . ASN A 1 151 ? 48.839 5.707 -57.330 1.00 96.19 151 ASN A N 1
ATOM 1182 C CA . ASN A 1 151 ? 47.590 4.961 -57.454 1.00 96.19 151 ASN A CA 1
ATOM 1183 C C . ASN A 1 151 ? 47.589 3.712 -56.559 1.00 96.19 151 ASN A C 1
ATOM 1185 O O . ASN A 1 151 ? 46.583 3.418 -55.914 1.00 96.19 151 ASN A O 1
ATOM 1189 N N . GLU A 1 152 ? 48.720 3.011 -56.456 1.00 97.19 152 GLU A N 1
ATOM 1190 C CA . GLU A 1 152 ? 48.885 1.893 -55.523 1.00 97.19 152 GLU A CA 1
ATOM 1191 C C . GLU A 1 152 ? 48.728 2.352 -54.065 1.00 97.19 152 GLU A C 1
ATOM 1193 O O . GLU A 1 152 ? 47.908 1.794 -53.334 1.00 97.19 152 GLU A O 1
ATOM 1198 N N . LYS A 1 153 ? 49.385 3.451 -53.669 1.00 97.12 153 LYS A N 1
ATOM 1199 C CA . LYS A 1 153 ? 49.225 4.038 -52.324 1.00 97.12 153 LYS A CA 1
ATOM 1200 C C . LYS A 1 153 ? 47.785 4.453 -52.028 1.00 97.12 153 LYS A C 1
ATOM 1202 O O . LYS A 1 153 ? 47.297 4.233 -50.921 1.00 97.12 153 LYS A O 1
ATOM 1207 N N . LEU A 1 154 ? 47.089 5.055 -52.993 1.00 97.44 154 LEU A N 1
ATOM 1208 C CA . LEU A 1 154 ? 45.684 5.438 -52.829 1.00 97.44 154 LEU A CA 1
ATOM 1209 C C . LEU A 1 154 ? 44.781 4.209 -52.670 1.00 97.44 154 LEU A C 1
ATOM 1211 O O . LEU A 1 154 ? 43.885 4.222 -51.829 1.00 97.44 154 LEU A O 1
ATOM 1215 N N . LYS A 1 155 ? 45.032 3.127 -53.415 1.00 97.50 155 LYS A N 1
ATOM 1216 C CA . LYS A 1 155 ? 44.303 1.858 -53.254 1.00 97.50 155 LYS A CA 1
ATOM 1217 C C . LYS A 1 155 ? 44.521 1.244 -51.874 1.00 97.50 155 LYS A C 1
ATOM 1219 O O . LYS A 1 155 ? 43.551 0.807 -51.257 1.00 97.50 155 LYS A O 1
ATOM 1224 N N . GLU A 1 156 ? 45.752 1.250 -51.368 1.00 97.44 156 GLU A N 1
ATOM 1225 C CA . GLU A 1 156 ? 46.052 0.791 -50.006 1.00 97.44 156 GLU A CA 1
ATOM 1226 C C . GLU A 1 156 ? 45.315 1.629 -48.953 1.00 97.44 156 GLU A C 1
ATOM 1228 O O . GLU A 1 156 ? 44.684 1.075 -48.051 1.00 97.44 156 GLU A O 1
ATOM 1233 N N . GLN A 1 157 ? 45.317 2.959 -49.095 1.00 97.62 157 GLN A N 1
ATOM 1234 C CA . GLN A 1 157 ? 44.588 3.856 -48.193 1.00 97.62 157 GLN A CA 1
ATOM 1235 C C . GLN A 1 157 ? 43.077 3.611 -48.230 1.00 97.62 157 GLN A C 1
ATOM 1237 O O . GLN A 1 157 ? 42.449 3.543 -47.175 1.00 97.62 157 GLN A O 1
ATOM 1242 N N . ILE A 1 158 ? 42.490 3.435 -49.418 1.00 97.69 158 ILE A N 1
ATOM 1243 C CA . ILE A 1 158 ? 41.066 3.104 -49.566 1.00 97.69 158 ILE A CA 1
ATOM 1244 C C . ILE A 1 158 ? 40.759 1.767 -48.891 1.00 97.69 158 ILE A C 1
ATOM 1246 O O . ILE A 1 158 ? 39.770 1.667 -48.163 1.00 97.69 158 ILE A O 1
ATOM 1250 N N . SER A 1 159 ? 41.606 0.754 -49.084 1.00 97.69 159 SER A N 1
ATOM 1251 C CA . SER A 1 159 ? 41.436 -0.555 -48.450 1.00 97.69 159 SER A CA 1
ATOM 1252 C C . SER A 1 159 ? 41.464 -0.450 -46.924 1.00 97.69 159 SER A C 1
ATOM 1254 O O . SER A 1 159 ? 40.619 -1.037 -46.251 1.00 97.69 159 SER A O 1
ATOM 1256 N N . GLU A 1 160 ? 42.403 0.313 -46.364 1.00 97.75 160 GLU A N 1
ATOM 1257 C CA . GLU A 1 160 ? 42.516 0.485 -44.915 1.00 97.75 160 GLU A CA 1
ATOM 1258 C C . GLU A 1 160 ? 41.343 1.285 -44.336 1.00 97.75 160 GLU A C 1
ATOM 1260 O O . GLU A 1 160 ? 40.761 0.887 -43.327 1.00 97.75 160 GLU A O 1
ATOM 1265 N N . VAL A 1 161 ? 40.936 2.370 -44.999 1.00 97.81 161 VAL A N 1
ATOM 1266 C CA . VAL A 1 161 ? 39.760 3.155 -44.594 1.00 97.81 161 VAL A CA 1
ATOM 1267 C C . VAL A 1 161 ? 38.497 2.299 -44.640 1.00 97.81 161 VAL A C 1
ATOM 1269 O O . VAL A 1 161 ? 37.707 2.343 -43.700 1.00 97.81 161 VAL A O 1
ATOM 1272 N N . THR A 1 162 ? 38.327 1.482 -45.681 1.00 97.12 162 THR A N 1
ATOM 1273 C CA . THR A 1 162 ? 37.184 0.564 -45.805 1.00 97.12 162 THR A CA 1
ATOM 1274 C C . THR A 1 162 ? 37.183 -0.450 -44.663 1.00 97.12 162 THR A C 1
ATOM 1276 O O . THR A 1 162 ? 36.187 -0.580 -43.957 1.00 97.12 162 THR A O 1
ATOM 1279 N N . ARG A 1 163 ? 38.332 -1.074 -44.379 1.00 98.06 163 ARG A N 1
ATOM 1280 C CA . ARG A 1 163 ? 38.488 -2.028 -43.272 1.00 98.06 163 ARG A CA 1
ATOM 1281 C C . ARG A 1 163 ? 38.159 -1.408 -41.910 1.00 98.06 163 ARG A C 1
ATOM 1283 O O . ARG A 1 163 ? 37.512 -2.042 -41.076 1.00 98.06 163 ARG A O 1
ATOM 1290 N N . VAL A 1 164 ? 38.621 -0.183 -41.655 1.00 97.88 164 VAL A N 1
ATOM 1291 C CA . VAL A 1 164 ? 38.321 0.546 -40.412 1.00 97.88 164 VAL A CA 1
ATOM 1292 C C . VAL A 1 164 ? 36.842 0.925 -40.344 1.00 97.88 164 VAL A C 1
ATOM 1294 O O . VAL A 1 164 ? 36.245 0.830 -39.272 1.00 97.88 164 VAL A O 1
ATOM 1297 N N . ASN A 1 165 ? 36.239 1.317 -41.466 1.00 97.75 165 ASN A N 1
ATOM 1298 C CA . ASN A 1 165 ? 34.815 1.625 -41.537 1.00 97.75 165 ASN A CA 1
ATOM 1299 C C . ASN A 1 165 ? 33.961 0.391 -41.211 1.00 97.75 165 ASN A C 1
ATOM 1301 O O . ASN A 1 165 ? 33.093 0.472 -40.349 1.00 97.75 165 ASN A O 1
ATOM 1305 N N . ASP A 1 166 ? 34.280 -0.772 -41.779 1.00 97.69 166 ASP A N 1
ATOM 1306 C CA . ASP A 1 166 ? 33.576 -2.027 -41.490 1.00 97.69 166 ASP A CA 1
ATOM 1307 C C . ASP A 1 166 ? 33.681 -2.418 -40.004 1.00 97.69 166 ASP A C 1
ATOM 1309 O O . ASP A 1 166 ? 32.701 -2.828 -39.370 1.00 97.69 166 ASP A O 1
ATOM 1313 N N . LEU A 1 167 ? 34.860 -2.236 -39.399 1.00 98.06 167 LEU A N 1
ATOM 1314 C CA . LEU A 1 167 ? 35.052 -2.459 -37.964 1.00 98.06 167 LEU A CA 1
ATOM 1315 C C . LEU A 1 167 ? 34.228 -1.477 -37.114 1.00 98.06 167 LEU A C 1
ATOM 1317 O O . LEU A 1 167 ? 33.660 -1.853 -36.088 1.00 98.06 167 LEU A O 1
ATOM 1321 N N . ASN A 1 168 ? 34.147 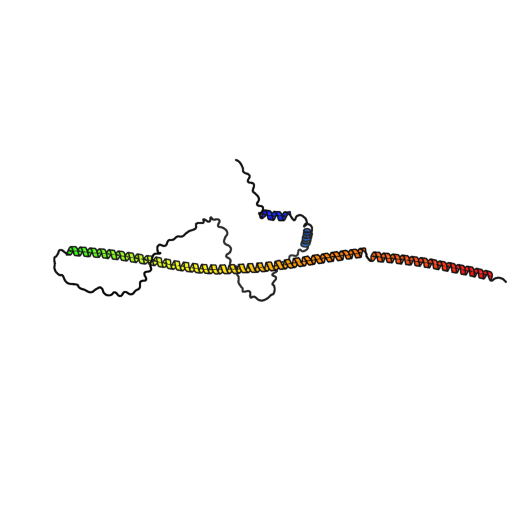-0.213 -37.526 1.00 97.81 168 ASN A N 1
ATOM 1322 C CA . ASN A 1 168 ? 33.334 0.778 -36.830 1.00 97.81 168 ASN A CA 1
ATOM 1323 C C . ASN A 1 168 ? 31.839 0.486 -36.985 1.00 97.81 168 ASN A C 1
ATOM 1325 O O . ASN A 1 168 ? 31.109 0.587 -36.002 1.00 97.81 168 ASN A O 1
ATOM 1329 N N . LEU A 1 169 ? 31.390 0.064 -38.168 1.00 98.25 169 LEU A N 1
ATOM 1330 C CA . LEU A 1 169 ? 30.000 -0.296 -38.433 1.00 98.25 169 LEU A CA 1
ATOM 1331 C C . LEU A 1 169 ? 29.564 -1.490 -37.577 1.00 98.25 169 LEU A C 1
ATOM 1333 O O . LEU A 1 169 ? 28.534 -1.429 -36.912 1.00 98.25 169 LEU A O 1
ATOM 1337 N N . THR A 1 170 ? 30.377 -2.546 -37.521 1.00 97.94 170 THR A N 1
ATOM 1338 C CA . THR A 1 170 ? 30.105 -3.713 -36.662 1.00 97.94 170 THR A CA 1
ATOM 1339 C C . THR A 1 170 ? 30.090 -3.345 -35.179 1.00 97.94 170 THR A C 1
ATOM 1341 O O . THR A 1 170 ? 29.232 -3.812 -34.426 1.00 97.94 170 THR A O 1
ATOM 1344 N N . ARG A 1 171 ? 30.992 -2.458 -34.739 1.00 98.19 171 ARG A N 1
ATOM 1345 C CA . ARG A 1 171 ? 30.983 -1.938 -33.367 1.00 98.19 171 ARG A CA 1
ATOM 1346 C C . ARG A 1 171 ? 29.717 -1.134 -33.070 1.00 98.19 171 ARG A C 1
ATOM 1348 O O . ARG A 1 171 ? 29.148 -1.316 -31.997 1.00 98.19 171 ARG A O 1
ATOM 1355 N N . LEU A 1 172 ? 29.289 -0.266 -33.985 1.00 98.25 172 LEU A N 1
ATOM 1356 C CA . LEU A 1 172 ? 28.057 0.511 -33.841 1.00 98.25 172 LEU A CA 1
ATOM 1357 C C . LEU A 1 172 ? 26.842 -0.411 -33.729 1.00 98.25 172 LEU A C 1
ATOM 1359 O O . LEU A 1 172 ? 26.086 -0.278 -32.775 1.00 98.25 172 LEU A O 1
ATOM 1363 N N . GLN A 1 173 ? 26.731 -1.417 -34.597 1.00 98.19 173 GLN A N 1
ATOM 1364 C CA . GLN A 1 173 ? 25.654 -2.411 -34.532 1.00 98.19 173 GLN A CA 1
ATOM 1365 C C . GLN A 1 173 ? 25.632 -3.167 -33.194 1.00 98.19 173 GLN A C 1
ATOM 1367 O O . GLN A 1 173 ? 24.569 -3.378 -32.614 1.00 98.19 173 GLN A O 1
ATOM 1372 N N . CYS A 1 174 ? 26.798 -3.557 -32.670 1.00 97.94 174 CYS A N 1
ATOM 1373 C CA . CYS A 1 174 ? 26.894 -4.219 -31.367 1.00 97.94 174 CYS A CA 1
ATOM 1374 C C . CYS A 1 174 ? 26.441 -3.297 -30.222 1.00 97.94 174 CYS A C 1
ATOM 1376 O O . CYS A 1 174 ? 25.699 -3.721 -29.338 1.00 97.94 174 CYS A O 1
ATOM 1378 N N . LEU A 1 175 ? 26.846 -2.025 -30.250 1.00 98.19 175 LEU A N 1
ATOM 1379 C CA . LEU A 1 175 ? 26.432 -1.037 -29.251 1.00 98.19 175 LEU A CA 1
ATOM 1380 C C . LEU A 1 175 ? 24.931 -0.735 -29.326 1.00 98.19 175 LEU A C 1
ATOM 1382 O O . LEU A 1 175 ? 24.288 -0.628 -28.287 1.00 98.19 175 LEU A O 1
ATOM 1386 N N . GLU A 1 176 ? 24.359 -0.646 -30.525 1.00 97.56 176 GLU A N 1
ATOM 1387 C CA . GLU A 1 176 ? 22.916 -0.475 -30.721 1.00 97.56 176 GLU A CA 1
ATOM 1388 C C . GLU A 1 176 ? 22.127 -1.660 -30.155 1.00 97.56 176 GLU A C 1
ATOM 1390 O O . GLU A 1 176 ? 21.137 -1.460 -29.452 1.00 97.56 176 GLU A O 1
ATOM 1395 N N . GLN A 1 177 ? 22.588 -2.893 -30.390 1.00 98.06 177 GLN A N 1
ATOM 1396 C CA . GLN A 1 177 ? 21.970 -4.092 -29.815 1.00 98.06 177 GLN A CA 1
ATOM 1397 C C . GLN A 1 177 ? 22.052 -4.102 -28.285 1.00 98.06 177 GLN A C 1
ATOM 1399 O O . GLN A 1 177 ? 21.052 -4.378 -27.622 1.00 98.06 177 GLN A O 1
ATOM 1404 N N . GLN A 1 178 ? 23.212 -3.756 -27.718 1.00 97.94 178 GLN A N 1
ATOM 1405 C CA . GLN A 1 178 ? 23.384 -3.653 -26.266 1.00 97.94 178 GLN A CA 1
ATOM 1406 C C . GLN A 1 178 ? 22.463 -2.593 -25.660 1.00 97.94 178 GLN A C 1
ATOM 1408 O O . GLN A 1 178 ? 21.869 -2.829 -24.611 1.00 97.94 178 GLN A O 1
ATOM 1413 N N . LEU A 1 179 ? 22.308 -1.449 -26.328 1.00 98.12 179 LEU A N 1
ATOM 1414 C CA . LEU A 1 179 ? 21.414 -0.384 -25.884 1.00 98.12 179 LEU A CA 1
ATOM 1415 C C . LEU A 1 179 ? 19.956 -0.859 -25.898 1.00 98.12 179 LEU A C 1
ATOM 1417 O O . LEU A 1 179 ? 19.253 -0.689 -24.907 1.00 98.12 179 LEU A O 1
ATOM 1421 N N . GLN A 1 180 ? 19.512 -1.525 -26.966 1.00 97.94 180 GLN A N 1
ATOM 1422 C CA . GLN A 1 180 ? 18.154 -2.077 -27.045 1.00 97.94 180 GLN A CA 1
ATOM 1423 C C . GLN A 1 180 ? 17.882 -3.141 -25.972 1.00 97.94 180 GLN A C 1
ATOM 1425 O O . GLN A 1 180 ? 16.791 -3.181 -25.394 1.00 97.94 180 GLN A O 1
ATOM 1430 N N . GLU A 1 181 ? 18.860 -4.006 -25.694 1.00 98.00 181 GLU A N 1
ATOM 1431 C CA . GLU A 1 181 ? 18.763 -5.004 -24.629 1.00 98.00 181 GLU A CA 1
ATOM 1432 C C . GLU A 1 181 ? 18.696 -4.339 -23.250 1.00 98.00 181 GLU A C 1
ATOM 1434 O O . GLU A 1 181 ? 17.845 -4.700 -22.432 1.00 98.00 181 GLU A O 1
ATOM 1439 N N . GLN A 1 182 ? 19.530 -3.324 -23.014 1.00 97.88 182 GLN A N 1
ATOM 1440 C CA . GLN A 1 182 ? 19.520 -2.554 -21.778 1.00 97.88 182 GLN A CA 1
ATOM 1441 C C . GLN A 1 182 ? 18.185 -1.833 -21.580 1.00 97.88 182 GLN A C 1
ATOM 1443 O O . GLN A 1 182 ? 17.580 -1.979 -20.523 1.00 97.88 182 GLN A O 1
ATOM 1448 N N . GLU A 1 183 ? 17.667 -1.135 -22.589 1.00 98.12 183 GLU A N 1
ATOM 1449 C CA . GLU A 1 183 ? 16.362 -0.472 -22.504 1.00 98.12 183 GLU A CA 1
ATOM 1450 C C . GLU A 1 183 ? 15.229 -1.462 -22.220 1.00 98.12 183 GLU A C 1
ATOM 1452 O O . GLU A 1 183 ? 14.291 -1.155 -21.483 1.00 98.12 183 GLU A O 1
ATOM 1457 N N . LYS A 1 184 ? 15.282 -2.658 -22.819 1.00 98.06 184 LYS A N 1
ATOM 1458 C CA . LYS A 1 184 ? 14.293 -3.704 -22.551 1.00 98.06 184 LYS A CA 1
ATOM 1459 C C . LYS A 1 184 ? 14.361 -4.153 -21.097 1.00 98.06 184 LYS A C 1
ATOM 1461 O O . LYS A 1 184 ? 13.322 -4.225 -20.445 1.00 98.06 184 LYS A O 1
ATOM 1466 N N . LYS A 1 185 ? 15.565 -4.415 -20.595 1.00 98.06 185 LYS A N 1
ATOM 1467 C CA . LYS A 1 185 ? 15.788 -4.812 -19.208 1.00 98.06 185 LYS A CA 1
ATOM 1468 C C . LYS A 1 185 ? 15.344 -3.723 -18.233 1.00 98.06 185 LYS A C 1
ATOM 1470 O O . LYS A 1 185 ? 14.622 -4.021 -17.290 1.00 98.06 185 LYS A O 1
ATOM 1475 N N . GLU A 1 186 ? 15.695 -2.467 -18.493 1.00 97.56 186 GLU A N 1
ATOM 1476 C CA . GLU A 1 186 ? 15.269 -1.327 -17.678 1.00 97.56 186 GLU A CA 1
ATOM 1477 C C . GLU A 1 186 ? 13.742 -1.201 -17.653 1.00 97.56 186 GLU A C 1
ATOM 1479 O O . GLU A 1 186 ? 13.168 -1.035 -16.582 1.00 97.56 186 GLU A O 1
ATOM 1484 N N . ARG A 1 187 ? 13.060 -1.368 -18.796 1.00 97.81 187 ARG A N 1
ATOM 1485 C CA . ARG A 1 187 ? 11.586 -1.381 -18.862 1.00 97.81 187 ARG A CA 1
ATOM 1486 C C . ARG A 1 187 ? 10.953 -2.525 -18.065 1.00 97.81 187 ARG A C 1
ATOM 1488 O O . ARG A 1 187 ? 9.893 -2.350 -17.467 1.00 97.81 187 ARG A O 1
ATOM 1495 N N . GLU A 1 188 ? 11.563 -3.705 -18.069 1.00 97.81 188 GLU A N 1
ATOM 1496 C CA . GLU A 1 188 ? 11.083 -4.848 -17.285 1.00 97.81 188 GLU A CA 1
ATOM 1497 C C . GLU A 1 188 ? 11.298 -4.630 -15.780 1.00 97.81 188 GLU A C 1
ATOM 1499 O O . GLU A 1 188 ? 10.402 -4.910 -14.978 1.00 97.81 188 GLU A O 1
ATOM 1504 N N . GLU A 1 189 ? 12.453 -4.088 -15.394 1.00 97.69 189 GLU A N 1
ATOM 1505 C CA . GLU A 1 189 ? 12.778 -3.751 -14.008 1.00 97.69 189 GLU A CA 1
ATOM 1506 C C . GLU A 1 189 ? 11.867 -2.644 -13.466 1.00 97.69 189 GLU A C 1
ATOM 1508 O O . GLU A 1 189 ? 11.320 -2.795 -12.371 1.00 97.69 189 GLU A O 1
ATOM 1513 N N . THR A 1 190 ? 11.623 -1.573 -14.229 1.00 98.00 190 THR A N 1
ATOM 1514 C CA . THR A 1 190 ? 10.692 -0.509 -13.821 1.00 98.00 190 THR A CA 1
ATOM 1515 C C . THR A 1 190 ? 9.271 -1.041 -13.670 1.00 98.00 190 THR A C 1
ATOM 1517 O O . THR A 1 190 ? 8.648 -0.796 -12.639 1.00 98.00 190 THR A O 1
ATOM 1520 N N . ALA A 1 191 ? 8.784 -1.861 -14.605 1.00 98.06 191 ALA A N 1
ATOM 1521 C CA . ALA A 1 191 ? 7.467 -2.488 -14.495 1.00 98.06 191 ALA A CA 1
ATOM 1522 C C . ALA A 1 191 ? 7.352 -3.421 -13.271 1.00 98.06 191 ALA A C 1
ATOM 1524 O O . ALA A 1 191 ? 6.296 -3.508 -12.635 1.00 98.06 191 ALA A O 1
ATOM 1525 N N . ALA A 1 192 ? 8.424 -4.134 -12.913 1.00 97.94 192 ALA A N 1
ATOM 1526 C CA . ALA A 1 192 ? 8.459 -4.958 -11.707 1.00 97.94 192 ALA A CA 1
ATOM 1527 C C . ALA A 1 192 ? 8.433 -4.104 -10.428 1.00 97.94 192 ALA A C 1
ATOM 1529 O O . ALA A 1 192 ? 7.693 -4.423 -9.491 1.00 97.94 192 ALA A O 1
ATOM 1530 N N . LEU A 1 193 ? 9.193 -3.005 -10.401 1.00 98.31 193 LEU A N 1
ATOM 1531 C CA . LEU A 1 193 ? 9.194 -2.051 -9.293 1.00 98.31 193 LEU A CA 1
ATOM 1532 C C . LEU A 1 193 ? 7.821 -1.396 -9.117 1.00 98.31 193 LEU A C 1
ATOM 1534 O O . LEU A 1 193 ? 7.320 -1.350 -7.996 1.00 98.31 193 LEU A O 1
ATOM 1538 N N . GLU A 1 194 ? 7.167 -0.977 -10.199 1.00 98.00 194 GLU A N 1
ATOM 1539 C CA . GLU A 1 194 ? 5.810 -0.422 -10.160 1.00 98.00 194 GLU A CA 1
ATOM 1540 C C . GLU A 1 194 ? 4.805 -1.409 -9.558 1.00 98.00 194 GLU A C 1
ATOM 1542 O O . GLU A 1 194 ? 4.032 -1.045 -8.672 1.00 98.00 194 GLU A O 1
ATOM 1547 N N . LYS A 1 195 ? 4.845 -2.685 -9.966 1.00 98.19 195 LYS A N 1
ATOM 1548 C CA . LYS A 1 195 ? 3.984 -3.727 -9.377 1.00 98.19 195 LYS A CA 1
ATOM 1549 C C . LYS A 1 195 ? 4.232 -3.905 -7.882 1.00 98.19 195 LYS A C 1
ATOM 1551 O O . LYS A 1 195 ? 3.280 -4.083 -7.121 1.00 98.19 195 LYS A O 1
ATOM 1556 N N . MET A 1 196 ? 5.493 -3.865 -7.452 1.00 97.88 196 MET A N 1
ATOM 1557 C CA . MET A 1 196 ? 5.841 -3.957 -6.035 1.00 97.88 196 MET A CA 1
ATOM 1558 C C . MET A 1 196 ? 5.300 -2.753 -5.255 1.00 97.88 196 MET A C 1
ATOM 1560 O O . MET A 1 196 ? 4.690 -2.944 -4.204 1.00 97.88 196 MET A O 1
ATOM 1564 N N . VAL A 1 197 ? 5.465 -1.538 -5.786 1.00 98.38 197 VAL A N 1
ATOM 1565 C CA . VAL A 1 197 ? 4.949 -0.301 -5.180 1.00 98.38 197 VAL A CA 1
ATOM 1566 C C . VAL A 1 197 ? 3.427 -0.351 -5.066 1.00 98.38 197 VAL A C 1
ATOM 1568 O O . VAL A 1 197 ? 2.909 -0.190 -3.965 1.00 98.38 197 VAL A O 1
ATOM 1571 N N . GLN A 1 198 ? 2.712 -0.708 -6.136 1.00 98.31 198 GLN A N 1
ATOM 1572 C CA . GLN A 1 198 ? 1.254 -0.888 -6.096 1.00 98.31 198 GLN A CA 1
ATOM 1573 C C . GLN A 1 198 ? 0.823 -1.936 -5.058 1.00 98.31 198 GLN A C 1
ATOM 1575 O O . GLN A 1 198 ? -0.213 -1.799 -4.405 1.00 98.31 198 GLN A O 1
ATOM 1580 N N . GLY A 1 199 ? 1.604 -3.008 -4.891 1.00 98.12 199 GLY A N 1
ATOM 1581 C CA . GLY A 1 199 ? 1.370 -4.017 -3.858 1.00 98.12 199 GLY A CA 1
ATOM 1582 C C . GLY A 1 199 ? 1.496 -3.450 -2.441 1.00 98.12 199 GLY A C 1
ATOM 1583 O O . GLY A 1 199 ? 0.643 -3.722 -1.591 1.00 98.12 199 GLY A O 1
ATOM 1584 N N . VAL A 1 200 ? 2.527 -2.636 -2.196 1.00 98.44 200 VAL A N 1
ATOM 1585 C CA . VAL A 1 200 ? 2.749 -1.947 -0.916 1.00 98.44 200 VAL A CA 1
ATOM 1586 C C . VAL A 1 200 ? 1.651 -0.917 -0.647 1.00 98.44 200 VAL A C 1
ATOM 1588 O O . VAL A 1 200 ? 1.106 -0.903 0.453 1.00 98.44 200 VAL A O 1
ATOM 1591 N N . GLU A 1 201 ? 1.260 -0.121 -1.641 1.00 98.31 201 GLU A N 1
ATOM 1592 C CA . GLU A 1 201 ? 0.173 0.861 -1.529 1.00 98.31 201 GLU A CA 1
ATOM 1593 C C . GLU A 1 201 ? -1.149 0.196 -1.133 1.00 98.31 201 GLU A C 1
ATOM 1595 O O . GLU A 1 201 ? -1.783 0.595 -0.155 1.00 98.31 201 GLU A O 1
ATOM 1600 N N . LYS A 1 202 ? -1.528 -0.892 -1.818 1.00 98.38 202 LYS A N 1
ATOM 1601 C CA . LYS A 1 202 ? -2.728 -1.670 -1.469 1.00 98.38 202 LYS A CA 1
ATOM 1602 C C . LYS A 1 202 ? -2.644 -2.259 -0.062 1.00 98.38 202 LYS A C 1
ATOM 1604 O O . LYS A 1 202 ? -3.657 -2.351 0.629 1.00 98.38 202 LYS A O 1
ATOM 1609 N N . ASN A 1 203 ? -1.465 -2.702 0.376 1.00 98.06 203 ASN A N 1
ATOM 1610 C CA . ASN A 1 203 ? -1.286 -3.205 1.738 1.00 98.06 203 ASN A CA 1
ATOM 1611 C C . ASN A 1 203 ? -1.487 -2.093 2.773 1.00 98.06 203 ASN A C 1
ATOM 1613 O O . ASN A 1 203 ? -2.233 -2.290 3.733 1.00 98.06 203 ASN A O 1
ATOM 1617 N N . LEU A 1 204 ? -0.880 -0.929 2.537 1.00 98.44 204 LEU A N 1
ATOM 1618 C CA . LEU A 1 204 ? -0.992 0.232 3.409 1.00 98.44 204 LEU A CA 1
ATOM 1619 C C . LEU A 1 204 ? -2.443 0.708 3.518 1.00 98.44 204 LEU A C 1
ATOM 1621 O O . LEU A 1 204 ? -2.917 0.947 4.626 1.00 98.44 204 LEU A O 1
ATOM 1625 N N . GLN A 1 205 ? -3.173 0.750 2.402 1.00 98.50 205 GLN A N 1
ATOM 1626 C CA . GLN A 1 205 ? -4.596 1.083 2.397 1.00 98.50 205 GLN A CA 1
ATOM 1627 C C . GLN A 1 205 ? -5.403 0.121 3.285 1.00 98.50 205 GLN A C 1
ATOM 1629 O O . GLN A 1 205 ? -6.105 0.562 4.191 1.00 98.50 205 GLN A O 1
ATOM 1634 N N . ARG A 1 206 ? -5.227 -1.199 3.121 1.00 98.56 206 ARG A N 1
ATOM 1635 C CA . ARG A 1 206 ? -5.902 -2.196 3.976 1.00 98.56 206 ARG A CA 1
ATOM 1636 C C . ARG A 1 206 ? -5.477 -2.116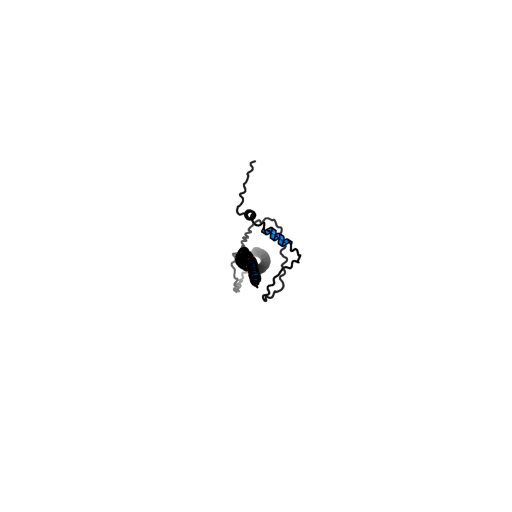 5.442 1.00 98.56 206 ARG A C 1
ATOM 1638 O O . ARG A 1 206 ? -6.240 -2.489 6.330 1.00 98.56 206 ARG A O 1
ATOM 1645 N N . ALA A 1 207 ? -4.232 -1.733 5.721 1.00 98.38 207 ALA A N 1
ATOM 1646 C CA . ALA A 1 207 ? -3.758 -1.530 7.086 1.00 98.38 207 ALA A CA 1
ATOM 1647 C C . ALA A 1 207 ? -4.443 -0.312 7.723 1.00 98.38 207 ALA A C 1
ATOM 1649 O O . ALA A 1 207 ? -4.881 -0.399 8.867 1.00 98.38 207 ALA A O 1
ATOM 1650 N N . MET A 1 208 ? -4.606 0.776 6.968 1.00 98.31 208 MET A N 1
ATOM 1651 C CA . MET A 1 208 ? -5.325 1.972 7.400 1.00 98.31 208 MET A CA 1
ATOM 1652 C C . MET A 1 208 ? -6.822 1.699 7.610 1.00 98.31 208 MET A C 1
ATOM 1654 O O . MET A 1 208 ? -7.379 2.096 8.629 1.00 98.31 208 MET A O 1
ATOM 1658 N N . GLU A 1 209 ? -7.471 0.955 6.713 1.00 98.44 209 GLU A N 1
ATOM 1659 C CA . GLU A 1 209 ? -8.871 0.523 6.866 1.00 98.44 209 GLU A CA 1
ATOM 1660 C C . GLU A 1 209 ? -9.069 -0.346 8.120 1.00 98.44 209 GLU A C 1
ATOM 1662 O O . GLU A 1 209 ? -10.008 -0.145 8.893 1.00 98.44 209 GLU A O 1
ATOM 1667 N N . ARG A 1 210 ? -8.145 -1.278 8.388 1.00 98.50 210 ARG A N 1
ATOM 1668 C CA . ARG A 1 210 ? -8.177 -2.086 9.618 1.00 98.50 210 ARG A CA 1
ATOM 1669 C C . ARG A 1 210 ? -7.922 -1.253 10.870 1.00 98.50 210 ARG A C 1
ATOM 1671 O O . ARG A 1 210 ? -8.610 -1.453 11.866 1.00 98.50 210 ARG A O 1
ATOM 1678 N N . ALA A 1 211 ? -6.968 -0.326 10.826 1.00 98.44 211 ALA A N 1
ATOM 1679 C CA . ALA A 1 211 ? -6.671 0.560 11.947 1.00 98.44 211 ALA A CA 1
ATOM 1680 C C . ALA A 1 211 ? -7.875 1.452 12.283 1.00 98.44 211 ALA A C 1
ATOM 1682 O O . ALA A 1 211 ? -8.315 1.475 13.427 1.00 98.44 211 ALA A O 1
ATOM 1683 N N . THR A 1 212 ? -8.472 2.097 11.281 1.00 98.44 212 THR A N 1
ATOM 1684 C CA . THR A 1 212 ? -9.663 2.946 11.457 1.00 98.44 212 THR A CA 1
ATOM 1685 C C . THR A 1 212 ? -10.871 2.155 11.964 1.00 98.44 212 THR A C 1
ATOM 1687 O O . THR A 1 212 ? -11.571 2.611 12.867 1.00 98.44 212 THR A O 1
ATOM 1690 N N . SER A 1 213 ? -11.083 0.932 11.468 1.00 98.38 213 SER A N 1
ATOM 1691 C CA . SER A 1 213 ? -12.135 0.038 11.975 1.00 98.38 213 SER A CA 1
ATOM 1692 C C . SER A 1 213 ? -11.896 -0.362 13.436 1.00 98.38 213 SER A C 1
ATOM 1694 O O . SER A 1 213 ? -12.826 -0.367 14.244 1.00 98.38 213 SER A O 1
ATOM 1696 N N . ALA A 1 214 ? -10.646 -0.658 13.806 1.00 98.38 214 ALA A N 1
ATOM 1697 C CA . ALA A 1 214 ? -10.274 -0.979 15.181 1.00 98.38 214 ALA A CA 1
ATOM 1698 C C . ALA A 1 214 ? -10.423 0.229 16.122 1.00 98.38 214 ALA A C 1
ATOM 1700 O O . ALA A 1 214 ? -10.860 0.070 17.262 1.00 98.38 214 ALA A O 1
ATOM 1701 N N . GLU A 1 215 ? -10.114 1.440 15.657 1.00 98.06 215 GLU A N 1
ATOM 1702 C CA . GLU A 1 215 ? -10.350 2.680 16.400 1.00 98.06 215 GLU A CA 1
ATOM 1703 C C . GLU A 1 215 ? -11.847 2.926 16.618 1.00 98.06 215 GLU A C 1
ATOM 1705 O O . GLU A 1 215 ? -12.269 3.198 17.746 1.00 98.06 215 GLU A O 1
ATOM 1710 N N . ALA A 1 216 ? -12.669 2.758 15.580 1.00 98.25 216 ALA A N 1
ATOM 1711 C CA . ALA A 1 216 ? -14.122 2.863 15.687 1.00 98.25 216 ALA A CA 1
ATOM 1712 C C . ALA A 1 216 ? -14.680 1.859 16.710 1.00 98.25 216 ALA A C 1
ATOM 1714 O O . ALA A 1 216 ? -15.417 2.244 17.619 1.00 98.25 216 ALA A O 1
ATOM 1715 N N . LEU A 1 217 ? -14.249 0.596 16.650 1.00 98.44 217 LEU A N 1
ATOM 1716 C CA . LEU A 1 217 ? -14.650 -0.416 17.627 1.00 98.44 217 LEU A CA 1
ATOM 1717 C C . LEU A 1 217 ? -14.175 -0.065 19.048 1.00 98.44 217 LEU A C 1
ATOM 1719 O O . LEU A 1 217 ? -14.946 -0.157 19.999 1.00 98.44 217 LEU A O 1
ATOM 1723 N N . SER A 1 218 ? -12.931 0.396 19.207 1.00 98.50 218 SER A N 1
ATOM 1724 C CA . SER A 1 218 ? -12.379 0.822 20.501 1.00 98.50 218 SER A CA 1
ATOM 1725 C C . SER A 1 218 ? -13.178 1.974 21.115 1.00 98.50 218 SER A C 1
ATOM 1727 O O . SER A 1 218 ? -13.439 1.981 22.318 1.00 98.50 218 SER A O 1
ATOM 1729 N N . THR A 1 219 ? -13.600 2.949 20.305 1.00 98.25 219 THR A N 1
ATOM 1730 C CA . THR A 1 219 ? -14.424 4.067 20.787 1.00 98.25 219 THR A CA 1
ATOM 1731 C C . THR A 1 219 ? -15.828 3.618 21.190 1.00 98.25 219 THR A C 1
ATOM 1733 O O . THR A 1 219 ? -16.290 4.024 22.257 1.00 98.25 219 THR A O 1
ATOM 1736 N N . SER A 1 220 ? -16.464 2.731 20.416 1.00 98.38 220 SER A N 1
ATOM 1737 C CA . SER A 1 220 ? -17.757 2.121 20.754 1.00 98.38 220 SER A CA 1
ATOM 1738 C C . SER A 1 220 ? -17.683 1.328 22.064 1.00 98.38 220 SER A C 1
ATOM 1740 O O . SER A 1 220 ? -18.439 1.612 22.992 1.00 98.38 220 SER A O 1
ATOM 1742 N N . LEU A 1 221 ? -16.696 0.442 22.216 1.00 98.38 221 LEU A N 1
ATOM 1743 C CA . LEU A 1 221 ? -16.502 -0.329 23.449 1.00 98.38 221 LEU A CA 1
ATOM 1744 C C . LEU A 1 221 ? -16.220 0.568 24.661 1.00 98.38 221 LEU A C 1
ATOM 1746 O O . LEU A 1 221 ? -16.719 0.312 25.754 1.00 98.38 221 LEU A O 1
ATOM 1750 N N . LYS A 1 222 ? -15.460 1.658 24.494 1.00 98.50 222 LYS A N 1
ATOM 1751 C CA . LYS A 1 222 ? -15.248 2.645 25.569 1.00 98.50 222 LYS A CA 1
ATOM 1752 C C . LYS A 1 222 ? -16.546 3.335 25.985 1.00 98.50 222 LYS A C 1
ATOM 1754 O O . LYS A 1 222 ? -16.706 3.648 27.165 1.00 98.50 222 LYS A O 1
ATOM 1759 N N . GLN A 1 223 ? -17.449 3.612 25.046 1.00 98.44 223 GLN A N 1
ATOM 1760 C CA . GLN A 1 223 ? -18.763 4.177 25.358 1.00 98.44 223 GLN A CA 1
ATOM 1761 C C . GLN A 1 223 ? -19.629 3.159 26.107 1.00 98.44 223 GLN A C 1
ATOM 1763 O O . GLN A 1 223 ? -20.163 3.494 27.163 1.00 98.44 223 GLN A O 1
ATOM 1768 N N . GLU A 1 224 ? -19.697 1.916 25.630 1.00 98.19 224 GLU A N 1
ATOM 1769 C CA . GLU A 1 224 ? -20.430 0.830 26.294 1.00 98.19 224 GLU A CA 1
ATOM 1770 C C . GLU A 1 224 ? -19.913 0.570 27.711 1.00 98.19 224 GLU A C 1
ATOM 1772 O O . GLU A 1 224 ? -20.702 0.477 28.650 1.00 98.19 224 GLU A O 1
ATOM 1777 N N . LEU A 1 225 ? -18.591 0.547 27.900 1.00 98.31 225 LEU A N 1
ATOM 1778 C CA . LEU A 1 225 ? -17.971 0.369 29.210 1.00 98.31 225 LEU A CA 1
ATOM 1779 C C . LEU A 1 225 ? -18.372 1.490 30.173 1.00 98.31 225 LEU A C 1
ATOM 1781 O O . LEU A 1 225 ? -18.721 1.208 31.317 1.00 98.31 225 LEU A O 1
ATOM 1785 N N . LYS A 1 226 ? -18.386 2.752 29.722 1.00 98.25 226 LYS A N 1
ATOM 1786 C CA . LYS A 1 226 ? -18.848 3.882 30.547 1.00 98.25 226 LYS A CA 1
ATOM 1787 C C . LYS A 1 226 ? -20.312 3.731 30.954 1.00 98.25 226 LYS A C 1
ATOM 1789 O O . LYS A 1 226 ? -20.641 3.973 32.115 1.00 98.25 226 LYS A O 1
ATOM 1794 N N . VAL A 1 227 ? -21.177 3.329 30.022 1.00 98.25 227 VAL A N 1
ATOM 1795 C CA . VAL A 1 227 ? -22.605 3.095 30.293 1.00 98.25 227 VAL A CA 1
ATOM 1796 C C . VAL A 1 227 ? -22.778 1.961 31.302 1.00 98.25 227 VAL A C 1
ATOM 1798 O O . VAL A 1 227 ? -23.480 2.123 32.301 1.00 98.25 227 VAL A O 1
ATOM 1801 N N . LEU A 1 228 ? -22.090 0.839 31.095 1.00 98.25 228 LEU A N 1
ATOM 1802 C CA . LEU A 1 228 ? -22.168 -0.319 31.978 1.00 98.25 228 LEU A CA 1
ATOM 1803 C C . LEU A 1 228 ? -21.613 -0.008 33.372 1.00 98.25 228 LEU A C 1
ATOM 1805 O O . LEU A 1 228 ? -22.220 -0.377 34.373 1.00 98.25 228 LEU A O 1
ATOM 1809 N N . GLN A 1 229 ? -20.505 0.729 33.458 1.00 98.31 229 GLN A N 1
ATOM 1810 C CA . GLN A 1 229 ? -19.929 1.169 34.725 1.00 98.31 229 GLN A CA 1
ATOM 1811 C C . GLN A 1 229 ? -20.878 2.103 35.490 1.00 98.31 229 GLN A C 1
ATOM 1813 O O . GLN A 1 229 ? -20.981 2.000 36.712 1.00 98.31 229 GLN A O 1
ATOM 1818 N N . ALA A 1 230 ? -21.585 3.001 34.796 1.00 97.88 230 ALA A N 1
ATOM 1819 C CA . ALA A 1 230 ? -22.602 3.849 35.412 1.00 97.88 230 ALA A CA 1
ATOM 1820 C C . ALA A 1 230 ? -23.786 3.020 35.940 1.00 97.88 230 ALA A C 1
ATOM 1822 O O . ALA A 1 230 ? -24.192 3.205 37.086 1.00 97.88 230 ALA A O 1
ATOM 1823 N N . SER A 1 231 ? -24.280 2.059 35.152 1.00 97.75 231 SER A N 1
ATOM 1824 C CA . SER A 1 231 ? -25.349 1.144 35.573 1.00 97.75 231 SER A CA 1
ATOM 1825 C C . SER A 1 231 ? -24.940 0.281 36.769 1.00 97.75 231 SER A C 1
ATOM 1827 O O . SER A 1 231 ? -25.720 0.138 37.708 1.00 97.75 231 SER A O 1
ATOM 1829 N N . TYR A 1 232 ? -23.713 -0.245 36.775 1.00 97.94 232 TYR A N 1
ATOM 1830 C CA . TYR A 1 232 ? -23.184 -1.021 37.894 1.00 97.94 232 TYR A CA 1
ATOM 1831 C C . TYR A 1 232 ? -23.169 -0.193 39.181 1.00 97.94 232 TYR A C 1
ATOM 1833 O O . TYR A 1 232 ? -23.685 -0.642 40.200 1.00 97.94 232 TYR A O 1
ATOM 1841 N N . LYS A 1 233 ? -22.655 1.043 39.126 1.00 97.62 233 LYS A N 1
ATOM 1842 C CA . LYS A 1 233 ? -22.646 1.955 40.281 1.00 97.62 233 LYS A CA 1
ATOM 1843 C C . LYS A 1 233 ? -24.054 2.284 40.774 1.00 97.62 233 LYS A C 1
ATOM 1845 O O . LYS A 1 233 ? -24.269 2.378 41.977 1.00 97.62 233 LYS A O 1
ATOM 1850 N N . GLN A 1 234 ? -25.010 2.454 39.862 1.00 97.25 234 GLN A N 1
ATOM 1851 C CA . GLN A 1 234 ? -26.405 2.697 40.222 1.00 97.25 234 GLN A CA 1
ATOM 1852 C C . GLN A 1 234 ? -27.017 1.497 40.956 1.00 97.25 234 GLN A C 1
ATOM 1854 O O . GLN A 1 234 ? -27.629 1.681 42.004 1.00 97.25 234 GLN A O 1
ATOM 1859 N N . LEU A 1 235 ? -26.815 0.279 40.446 1.00 96.12 235 LEU A N 1
ATOM 1860 C CA . LEU A 1 235 ? -27.297 -0.948 41.087 1.00 96.12 235 LEU A CA 1
ATOM 1861 C C . LEU A 1 235 ? -26.599 -1.220 42.421 1.00 96.12 235 LEU A C 1
ATOM 1863 O O . LEU A 1 235 ? -27.233 -1.681 43.365 1.00 96.12 235 LEU A O 1
ATOM 1867 N N . GLU A 1 236 ? -25.301 -0.939 42.517 1.00 96.56 236 GLU A N 1
ATOM 1868 C CA . GLU A 1 236 ? -24.548 -1.045 43.766 1.00 96.56 236 GLU A CA 1
ATOM 1869 C C . GLU A 1 236 ? -25.100 -0.079 44.819 1.00 96.56 236 GLU A C 1
ATOM 1871 O O . GLU A 1 236 ? -25.379 -0.494 45.943 1.00 96.56 236 GLU A O 1
ATOM 1876 N N . HIS A 1 237 ? -25.365 1.171 44.428 1.00 95.31 237 HIS A N 1
ATOM 1877 C CA . HIS A 1 237 ? -26.000 2.154 45.297 1.00 95.31 237 HIS A CA 1
ATOM 1878 C C . HIS A 1 237 ? -27.413 1.730 45.720 1.00 95.31 237 HIS A C 1
ATOM 1880 O O . HIS A 1 237 ? -27.738 1.789 46.902 1.00 95.31 237 HIS A O 1
ATOM 1886 N N . GLU A 1 238 ? -28.246 1.249 44.794 1.00 93.06 238 GLU A N 1
ATOM 1887 C CA . GLU A 1 238 ? -29.590 0.750 45.108 1.00 93.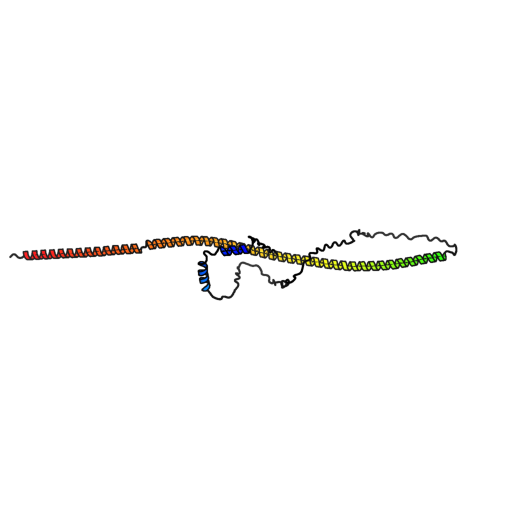06 238 GLU A CA 1
ATOM 1888 C C . GLU A 1 238 ? -29.541 -0.452 46.058 1.00 93.06 238 GLU A C 1
ATOM 1890 O O . GLU A 1 238 ? -30.288 -0.505 47.033 1.00 93.06 238 GLU A O 1
ATOM 1895 N N . ARG A 1 239 ? -28.622 -1.397 45.833 1.00 92.06 239 ARG A N 1
ATOM 1896 C CA . ARG A 1 239 ? -28.396 -2.535 46.730 1.00 92.06 239 ARG A CA 1
ATOM 1897 C C . ARG A 1 239 ? -28.027 -2.065 48.133 1.00 92.06 239 ARG A C 1
ATOM 1899 O O . ARG A 1 239 ? -28.520 -2.636 49.104 1.00 92.06 239 ARG A O 1
ATOM 1906 N N . ASP A 1 240 ? -27.154 -1.073 48.247 1.00 90.62 240 ASP A N 1
ATOM 1907 C CA . ASP A 1 240 ? -26.720 -0.543 49.540 1.00 90.62 240 ASP A CA 1
ATOM 1908 C C . ASP A 1 240 ? -27.857 0.187 50.250 1.00 90.62 240 ASP A C 1
ATOM 1910 O O . ASP A 1 240 ? -28.119 -0.103 51.416 1.00 90.62 240 ASP A O 1
ATOM 1914 N N . MET A 1 241 ? -28.631 0.994 49.522 1.00 88.56 241 MET A N 1
ATOM 1915 C CA . MET A 1 241 ? -29.860 1.607 50.027 1.00 88.56 241 MET A CA 1
ATOM 1916 C C . MET A 1 241 ? -30.878 0.558 50.485 1.00 88.56 241 MET A C 1
ATOM 1918 O O . MET A 1 241 ? -31.501 0.720 51.530 1.00 88.56 241 MET A O 1
ATOM 1922 N N . LEU A 1 242 ? -31.064 -0.533 49.739 1.00 85.69 242 LEU A N 1
ATOM 1923 C CA . LEU A 1 242 ? -31.971 -1.619 50.116 1.00 85.69 242 LEU A CA 1
ATOM 1924 C C . LEU A 1 242 ? -31.450 -2.428 51.306 1.00 85.69 242 LEU A C 1
ATOM 1926 O O . LEU A 1 242 ? -32.259 -2.909 52.092 1.00 85.69 242 LEU A O 1
ATOM 1930 N N . LYS A 1 243 ? -30.130 -2.587 51.460 1.00 84.12 243 LYS A N 1
ATOM 1931 C CA . LYS A 1 243 ? -29.515 -3.204 52.644 1.00 84.12 243 LYS A CA 1
ATOM 1932 C C . LYS A 1 243 ? -29.680 -2.330 53.882 1.00 84.12 243 LYS A C 1
ATOM 1934 O O . LYS A 1 243 ? -30.012 -2.852 54.944 1.00 84.12 243 LYS A O 1
ATOM 1939 N N . GLU A 1 244 ? -29.467 -1.028 53.753 1.00 77.44 244 GLU A N 1
ATOM 1940 C CA . GLU A 1 244 ? -29.614 -0.074 54.852 1.00 77.44 244 GLU A CA 1
ATOM 1941 C C . GLU A 1 244 ? -31.085 0.072 55.264 1.00 77.44 244 GLU A C 1
ATOM 1943 O O . GLU A 1 244 ? -31.417 -0.026 56.442 1.00 77.44 244 GLU A O 1
ATOM 1948 N N . ASN A 1 245 ? -31.991 0.140 54.286 1.00 70.50 245 ASN A N 1
ATOM 1949 C CA . ASN A 1 245 ? -33.441 0.124 54.499 1.00 70.50 245 ASN A CA 1
ATOM 1950 C C . ASN A 1 245 ? -34.012 -1.292 54.706 1.00 70.50 245 ASN A C 1
ATOM 1952 O O . ASN A 1 245 ? -35.230 -1.482 54.640 1.00 70.50 245 ASN A O 1
ATOM 1956 N N . SER A 1 246 ? -33.161 -2.310 54.882 1.00 66.06 246 SER A N 1
ATOM 1957 C CA . SER A 1 246 ? -33.589 -3.693 54.703 1.00 66.06 246 SER A CA 1
ATOM 1958 C C . SER A 1 246 ? -34.647 -4.124 55.706 1.00 66.06 246 SER A C 1
ATOM 1960 O O . SER A 1 246 ? -34.516 -3.988 56.919 1.00 66.06 246 SER A O 1
ATOM 1962 N N . VAL A 1 247 ? -35.649 -4.776 55.125 1.00 59.38 247 VAL A N 1
ATOM 1963 C CA . VAL A 1 247 ? -36.530 -5.841 55.619 1.00 59.38 247 VAL A CA 1
ATOM 1964 C C . VAL A 1 247 ? -36.076 -6.560 56.901 1.00 59.38 247 VAL A C 1
ATOM 1966 O O . VAL A 1 247 ? -36.933 -6.983 57.654 1.00 59.38 247 VAL A O 1
ATOM 1969 N N . SER A 1 248 ? -34.780 -6.697 57.205 1.00 61.50 248 SER A N 1
ATOM 1970 C CA . SER A 1 248 ? -34.305 -7.244 58.484 1.00 61.50 248 SER A CA 1
ATOM 1971 C C . SER A 1 248 ? -34.670 -6.361 59.681 1.00 61.50 248 SER A C 1
ATOM 1973 O O . SER A 1 248 ? -35.211 -6.865 60.660 1.00 61.50 248 SER A O 1
ATOM 1975 N N . THR A 1 249 ? -34.443 -5.046 59.623 1.00 63.88 249 THR A N 1
ATOM 1976 C CA . THR A 1 249 ? -34.757 -4.148 60.750 1.00 63.88 249 THR A CA 1
ATOM 1977 C C . THR A 1 249 ? -36.261 -4.022 60.934 1.00 63.88 249 THR A C 1
ATOM 1979 O O . THR A 1 249 ? -36.754 -4.100 62.050 1.00 63.88 249 THR A O 1
ATOM 1982 N N . THR A 1 250 ? -37.015 -3.932 59.840 1.00 72.19 250 THR A N 1
ATOM 1983 C CA . THR A 1 250 ? -38.478 -3.857 59.898 1.00 72.19 250 THR A CA 1
ATOM 1984 C C . THR A 1 250 ? -39.113 -5.197 60.263 1.00 72.19 250 THR A C 1
ATOM 1986 O O . THR A 1 250 ? -40.039 -5.212 61.063 1.00 72.19 250 THR A O 1
ATOM 1989 N N . ALA A 1 251 ? 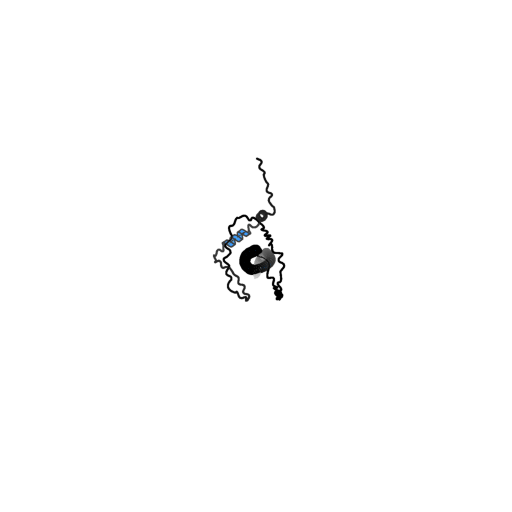-38.616 -6.336 59.768 1.00 77.12 251 ALA A N 1
ATOM 1990 C CA . ALA A 1 251 ? -39.131 -7.651 60.155 1.00 77.12 251 ALA A CA 1
ATOM 1991 C C . ALA A 1 251 ? -38.771 -8.010 61.599 1.00 77.12 251 ALA A C 1
ATOM 1993 O O . ALA A 1 251 ? -39.607 -8.578 62.296 1.00 77.12 251 ALA A O 1
ATOM 1994 N N . THR A 1 252 ? -37.568 -7.663 62.071 1.00 81.38 252 THR A N 1
ATOM 1995 C CA . THR A 1 252 ? -37.198 -7.860 63.481 1.00 81.38 252 THR A CA 1
ATOM 1996 C C . THR A 1 252 ? -38.000 -6.937 64.393 1.00 81.38 252 THR A C 1
ATOM 1998 O O . THR A 1 252 ? -38.528 -7.416 65.388 1.00 81.38 252 THR A O 1
ATOM 2001 N N . ASP A 1 253 ? -38.194 -5.667 64.027 1.00 84.19 253 ASP A N 1
ATOM 2002 C CA . ASP A 1 253 ? -39.014 -4.714 64.789 1.00 84.19 253 ASP A CA 1
ATOM 2003 C C . ASP A 1 253 ? -40.511 -5.089 64.789 1.00 84.19 253 ASP A C 1
ATOM 2005 O O . ASP A 1 253 ? -41.208 -4.947 65.792 1.00 84.19 253 ASP A O 1
ATOM 2009 N N . VAL A 1 254 ? -41.033 -5.641 63.691 1.00 88.00 254 VAL A N 1
ATOM 2010 C CA . VAL A 1 254 ? -42.395 -6.198 63.652 1.00 88.00 254 VAL A CA 1
ATOM 2011 C C . VAL A 1 254 ? -42.490 -7.472 64.494 1.00 88.00 254 VAL A C 1
ATOM 2013 O O . VAL A 1 254 ? -43.455 -7.631 65.241 1.00 88.00 254 VAL A O 1
ATOM 2016 N N . ALA A 1 255 ? -41.500 -8.365 64.433 1.00 90.75 255 ALA A N 1
ATOM 2017 C CA . ALA A 1 255 ? -41.480 -9.588 65.231 1.00 90.75 255 ALA A CA 1
ATOM 2018 C C . ALA A 1 255 ? -41.405 -9.299 66.740 1.00 90.75 255 ALA A C 1
ATOM 2020 O O . ALA A 1 255 ? -42.135 -9.919 67.511 1.00 90.75 255 ALA A O 1
ATOM 2021 N N . THR A 1 256 ? -40.588 -8.332 67.172 1.00 91.56 256 THR A N 1
ATOM 2022 C CA . THR A 1 256 ? -40.500 -7.919 68.583 1.00 91.56 256 THR A CA 1
ATOM 2023 C C . THR A 1 256 ? -41.804 -7.282 69.060 1.00 91.56 256 THR A C 1
ATOM 2025 O O . THR A 1 256 ? -42.271 -7.600 70.153 1.00 91.56 256 THR A O 1
ATOM 2028 N N . LYS A 1 257 ? -42.443 -6.441 68.234 1.00 94.31 257 LYS A N 1
ATOM 2029 C CA . LYS A 1 257 ? -43.764 -5.862 68.529 1.00 94.31 257 LYS A CA 1
ATOM 2030 C C . LYS A 1 257 ? -44.848 -6.930 68.658 1.00 94.31 257 LYS A C 1
ATOM 2032 O O . LYS A 1 257 ? -45.654 -6.859 69.583 1.00 94.31 257 LYS A O 1
ATOM 2037 N N . LEU A 1 258 ? -44.864 -7.927 67.772 1.00 95.25 258 LEU A N 1
ATOM 2038 C CA . LEU A 1 258 ? -45.799 -9.053 67.852 1.00 95.25 258 LEU A CA 1
ATOM 2039 C C . LEU A 1 258 ? -45.554 -9.914 69.095 1.00 95.25 258 LEU A C 1
ATOM 2041 O O . LEU A 1 258 ? -46.513 -10.318 69.746 1.00 95.25 258 LEU A O 1
ATOM 2045 N N . TRP A 1 259 ? -44.291 -10.154 69.450 1.00 96.00 259 TRP A N 1
ATOM 2046 C CA . TRP A 1 259 ? -43.927 -10.895 70.655 1.00 96.00 259 TRP A CA 1
ATOM 2047 C C . TRP A 1 259 ? -44.380 -10.170 71.931 1.00 96.00 259 TRP A C 1
ATOM 2049 O O . TRP A 1 259 ? -45.082 -10.756 72.748 1.00 96.00 259 TRP A O 1
ATOM 2059 N N . LEU A 1 260 ? -44.101 -8.867 72.052 1.00 96.81 260 LEU A N 1
ATOM 2060 C CA . LEU A 1 260 ? -44.579 -8.044 73.172 1.00 96.81 260 LEU A CA 1
ATOM 2061 C C . LEU A 1 260 ? -46.111 -8.011 73.265 1.00 96.81 260 LEU A C 1
ATOM 2063 O O . LEU A 1 260 ? -46.671 -8.043 74.361 1.00 96.81 260 LEU A O 1
ATOM 2067 N N . ALA A 1 261 ? -46.798 -7.944 72.122 1.00 97.06 261 ALA A N 1
ATOM 2068 C CA . ALA A 1 261 ? -48.255 -7.996 72.081 1.00 97.06 261 ALA A CA 1
ATOM 2069 C C . ALA A 1 261 ? -48.793 -9.356 72.557 1.00 97.06 261 ALA A C 1
ATOM 2071 O O . ALA A 1 261 ? -49.777 -9.390 73.295 1.00 97.06 261 ALA A O 1
ATOM 2072 N N . ALA A 1 262 ? -48.140 -10.460 72.178 1.00 97.12 262 ALA A N 1
ATOM 2073 C CA . ALA A 1 262 ? -48.497 -11.804 72.627 1.00 97.12 262 ALA A CA 1
ATOM 2074 C C . ALA A 1 262 ? -48.287 -11.979 74.141 1.00 97.12 262 ALA A C 1
ATOM 2076 O O . ALA A 1 262 ? -49.214 -12.406 74.827 1.00 97.12 262 ALA A O 1
ATOM 2077 N N . ASP A 1 263 ? -47.136 -11.563 74.676 1.00 96.94 263 ASP A N 1
ATOM 2078 C CA . ASP A 1 263 ? -46.841 -11.606 76.116 1.00 96.94 263 ASP A CA 1
ATOM 2079 C C . ASP A 1 263 ? -47.830 -10.752 76.924 1.00 96.94 263 ASP A C 1
ATOM 2081 O O . ASP A 1 263 ? -48.324 -11.163 77.978 1.00 96.94 263 ASP A O 1
ATOM 2085 N N . SER A 1 264 ? -48.173 -9.563 76.415 1.00 96.56 264 SER A N 1
ATOM 2086 C CA . SER A 1 264 ? -49.179 -8.699 77.038 1.00 96.56 264 SER A CA 1
ATOM 2087 C C . SER A 1 264 ? -50.563 -9.351 77.046 1.00 96.56 264 SER A C 1
ATOM 2089 O O . SER A 1 264 ? -51.253 -9.317 78.068 1.00 96.56 264 SER A O 1
ATOM 2091 N N . ALA A 1 265 ? -50.964 -9.985 75.941 1.00 96.94 265 ALA A N 1
ATOM 2092 C CA . ALA A 1 265 ? -52.218 -10.726 75.864 1.00 96.94 265 ALA A CA 1
ATOM 2093 C C . ALA A 1 265 ? -52.230 -11.925 76.830 1.00 96.94 265 ALA A C 1
ATOM 2095 O O . ALA A 1 265 ? -53.235 -12.157 77.501 1.00 96.94 265 ALA A O 1
ATOM 2096 N N . GLU A 1 266 ? -51.116 -12.648 76.971 1.00 96.75 266 GLU A N 1
ATOM 2097 C CA . GLU A 1 266 ? -50.989 -13.748 77.931 1.00 96.75 266 GLU A CA 1
ATOM 2098 C C . GLU A 1 266 ? -51.129 -13.256 79.380 1.00 96.75 266 GLU A C 1
ATOM 2100 O O . GLU A 1 266 ? -51.856 -13.857 80.176 1.00 96.75 266 GLU A O 1
ATOM 2105 N N . ALA A 1 267 ? -50.489 -12.136 79.727 1.00 96.31 267 ALA A N 1
ATOM 2106 C CA . ALA A 1 267 ? -50.614 -11.526 81.048 1.00 96.31 267 ALA A CA 1
ATOM 2107 C C . ALA A 1 267 ? -52.063 -11.100 81.352 1.00 96.31 267 ALA A C 1
ATOM 2109 O O . ALA A 1 267 ? -52.570 -11.355 82.448 1.00 96.31 267 ALA A O 1
ATOM 2110 N N . GLN A 1 268 ? -52.758 -10.509 80.373 1.00 96.88 268 GLN A N 1
ATOM 2111 C CA . GLN A 1 268 ? -54.173 -10.144 80.500 1.00 96.88 268 GLN A CA 1
ATOM 2112 C C . GLN A 1 268 ? -55.068 -11.375 80.688 1.00 96.88 268 GLN A C 1
ATOM 2114 O O . GLN A 1 268 ? -55.954 -11.362 81.544 1.00 96.88 268 GLN A O 1
ATOM 2119 N N . LEU A 1 269 ? -54.813 -12.464 79.953 1.00 97.00 269 LEU A N 1
ATOM 2120 C CA . LEU A 1 269 ? -55.537 -13.726 80.122 1.00 97.00 269 LEU A CA 1
ATOM 2121 C C . LEU A 1 269 ? -55.323 -14.329 81.516 1.00 97.00 269 LEU A C 1
ATOM 2123 O O . LEU A 1 269 ? -56.294 -14.746 82.145 1.00 97.00 269 LEU A O 1
ATOM 2127 N N . LYS A 1 270 ? -54.087 -14.331 82.034 1.00 96.62 270 LYS A N 1
ATOM 2128 C CA . LYS A 1 270 ? -53.790 -14.804 83.399 1.00 96.62 270 LYS A CA 1
ATOM 2129 C C . LYS A 1 270 ? -54.531 -13.986 84.456 1.00 96.62 270 LYS A C 1
ATOM 2131 O O . LYS A 1 270 ? -55.176 -14.571 85.322 1.00 96.62 270 LYS A O 1
ATOM 2136 N N . SER A 1 271 ? -54.507 -12.658 84.345 1.00 96.00 271 SER A N 1
ATOM 2137 C CA . SER A 1 271 ? -55.237 -11.770 85.259 1.00 96.00 271 SER A CA 1
ATOM 2138 C C . SER A 1 271 ? -56.752 -12.003 85.201 1.00 96.00 271 SER A C 1
ATOM 2140 O O . SER A 1 271 ? -57.413 -12.062 86.238 1.00 96.00 271 SER A O 1
ATOM 2142 N N . LEU A 1 272 ? -57.311 -12.221 84.005 1.00 96.44 272 LEU A N 1
ATOM 2143 C CA . LEU A 1 272 ? -58.726 -12.551 83.848 1.00 96.44 272 LEU A CA 1
ATOM 2144 C C . LEU A 1 272 ? -59.071 -13.903 84.490 1.00 96.44 272 LEU A C 1
ATOM 2146 O O . LEU A 1 272 ? -60.082 -14.010 85.182 1.00 96.44 272 LEU A O 1
ATOM 2150 N N . MET A 1 273 ? -58.232 -14.927 84.305 1.00 95.94 273 MET A N 1
ATOM 2151 C CA . MET A 1 273 ? -58.407 -16.233 84.951 1.00 95.94 273 MET A CA 1
ATOM 2152 C C . MET A 1 273 ? -58.346 -16.135 86.477 1.00 95.94 273 MET A C 1
ATOM 2154 O O . MET A 1 273 ? -59.146 -16.773 87.161 1.00 95.94 273 MET A O 1
ATOM 2158 N N . GLU A 1 274 ? -57.443 -15.316 87.011 1.00 96.25 274 GLU A N 1
ATOM 2159 C CA . GLU A 1 274 ? -57.355 -15.032 88.442 1.00 96.25 274 GLU A CA 1
ATOM 2160 C C . GLU A 1 274 ? -58.623 -14.325 88.948 1.00 96.25 274 GLU A C 1
ATOM 2162 O O . GLU A 1 274 ? -59.215 -14.746 89.941 1.00 96.25 274 GLU A O 1
ATOM 2167 N N . GLY A 1 275 ? -59.124 -13.326 88.212 1.00 95.62 275 GLY A N 1
ATOM 2168 C CA . GLY A 1 275 ? -60.406 -12.670 88.489 1.00 95.62 275 GLY A CA 1
ATOM 2169 C C . GLY A 1 275 ? -61.597 -13.640 88.498 1.00 95.62 275 GLY A C 1
ATOM 2170 O O . GLY A 1 275 ? -62.441 -13.581 89.394 1.00 95.62 275 GLY A O 1
ATOM 2171 N N . VAL A 1 276 ? -61.646 -14.588 87.556 1.00 96.31 276 VAL A N 1
ATOM 2172 C CA . VAL A 1 276 ? -62.646 -15.674 87.547 1.00 96.31 276 VAL A CA 1
ATOM 2173 C C . VAL A 1 276 ? -62.479 -16.594 88.761 1.00 96.31 276 VAL A C 1
ATOM 2175 O O . VAL A 1 276 ? -63.476 -17.019 89.346 1.00 96.31 276 VAL A O 1
ATOM 2178 N N . GLY A 1 277 ? -61.241 -16.882 89.170 1.00 93.81 277 GLY A N 1
ATOM 2179 C CA . GLY A 1 277 ? -60.937 -17.616 90.398 1.00 93.81 277 GLY A CA 1
ATOM 2180 C C . GLY A 1 277 ? -61.508 -16.926 91.639 1.00 93.81 277 GLY A C 1
ATOM 2181 O O . GLY A 1 277 ? -62.216 -17.563 92.418 1.00 93.81 277 GLY A O 1
ATOM 2182 N N . HIS A 1 278 ? -61.296 -15.614 91.773 1.00 95.19 278 HIS A N 1
ATOM 2183 C CA . HIS A 1 278 ? -61.880 -14.812 92.850 1.00 95.19 278 HIS A CA 1
ATOM 2184 C C . HIS A 1 278 ? -63.413 -14.855 92.844 1.00 95.19 278 HIS A C 1
ATOM 2186 O O . HIS A 1 278 ? -64.018 -15.069 93.889 1.00 95.19 278 HIS A O 1
ATOM 2192 N N . LEU A 1 279 ? -64.054 -14.726 91.677 1.00 95.19 279 LEU A N 1
ATOM 2193 C CA . LEU A 1 279 ? -65.515 -14.817 91.555 1.00 95.19 279 LEU A CA 1
ATOM 2194 C C . LEU A 1 279 ? -66.063 -16.183 91.987 1.00 95.19 279 LEU A C 1
ATOM 2196 O O . LEU A 1 279 ? -67.095 -16.240 92.651 1.00 95.19 279 LEU A O 1
ATOM 2200 N N . ARG A 1 280 ? -65.376 -17.281 91.648 1.00 93.38 280 ARG A N 1
ATOM 2201 C CA . ARG A 1 280 ? -65.750 -18.624 92.118 1.00 93.38 280 ARG A CA 1
ATOM 2202 C C . ARG A 1 280 ? -65.607 -18.751 93.629 1.00 93.38 280 ARG A C 1
ATOM 2204 O O . ARG A 1 280 ? -66.545 -19.207 94.268 1.00 93.38 280 ARG A O 1
ATOM 2211 N N . LEU A 1 281 ? -64.501 -18.272 94.200 1.00 94.50 281 LEU A N 1
ATOM 2212 C CA . LEU A 1 281 ? -64.323 -18.235 95.654 1.00 94.50 281 LEU A CA 1
ATOM 2213 C C . LEU A 1 281 ? -65.425 -17.414 96.332 1.00 94.50 281 LEU A C 1
ATOM 2215 O O . LEU A 1 281 ? -65.997 -17.865 97.319 1.00 94.50 281 LEU A O 1
ATOM 2219 N N . TYR A 1 282 ? -65.781 -16.245 95.790 1.00 95.19 282 TYR A N 1
ATOM 2220 C CA . TYR A 1 282 ? -66.904 -15.457 96.300 1.00 95.19 282 TYR A CA 1
ATOM 2221 C C . TYR A 1 282 ? -68.231 -16.209 96.186 1.00 95.19 282 TYR A C 1
ATOM 2223 O O . TYR A 1 282 ? -69.017 -16.182 97.128 1.00 95.19 282 TYR A O 1
ATOM 2231 N N . SER A 1 283 ? -68.474 -16.919 95.084 1.00 92.94 283 SER A N 1
ATOM 2232 C CA . SER A 1 283 ? -69.657 -17.769 94.917 1.00 92.94 283 SER A CA 1
ATOM 2233 C C . SER A 1 283 ? -69.704 -18.909 95.940 1.00 92.94 283 SER A C 1
ATOM 2235 O O . SER A 1 283 ? -70.767 -19.173 96.498 1.00 92.94 283 SER A O 1
ATOM 2237 N N . ASP A 1 284 ? -68.578 -19.568 96.224 1.00 92.00 284 ASP A N 1
ATOM 2238 C CA . ASP A 1 284 ? -68.481 -20.645 97.218 1.00 92.00 284 ASP A CA 1
ATOM 2239 C C . ASP A 1 284 ? -68.671 -20.112 98.645 1.00 92.00 284 ASP A C 1
ATOM 2241 O O . ASP A 1 284 ? -69.391 -20.709 99.448 1.00 92.00 284 ASP A O 1
ATOM 2245 N N . VAL A 1 285 ? -68.094 -18.946 98.959 1.00 90.50 285 VAL A N 1
ATOM 2246 C CA . VAL A 1 285 ? -68.326 -18.241 100.229 1.00 90.50 285 VAL A CA 1
ATOM 2247 C C . VAL A 1 285 ? -69.804 -17.874 100.367 1.00 90.50 285 VAL A C 1
ATOM 2249 O O . VAL A 1 285 ? -70.413 -18.200 101.380 1.00 90.50 285 VAL A O 1
ATOM 2252 N N . LEU A 1 286 ? -70.424 -17.284 99.343 1.00 89.00 286 LEU A N 1
ATOM 2253 C CA . LEU A 1 286 ? -71.852 -16.952 99.366 1.00 89.00 286 LEU A CA 1
ATOM 2254 C C . LEU A 1 286 ? -72.736 -18.204 99.486 1.00 89.00 286 LEU A C 1
ATOM 2256 O O . LEU A 1 286 ? -73.694 -18.207 100.256 1.00 89.00 286 LEU A O 1
ATOM 2260 N N . SER A 1 287 ? -72.392 -19.291 98.794 1.00 86.38 287 SER A N 1
ATOM 2261 C CA . SER A 1 287 ? -73.117 -20.567 98.875 1.00 86.38 287 SER A CA 1
ATOM 2262 C C . SER A 1 287 ? -72.968 -21.232 100.246 1.00 86.38 287 SER A C 1
ATOM 2264 O O . SER A 1 287 ? -73.933 -21.778 100.777 1.00 86.38 287 SER A O 1
ATOM 2266 N N . SER A 1 288 ? -71.779 -21.181 100.852 1.00 86.06 288 SER A N 1
ATOM 2267 C CA . SER A 1 288 ? -71.558 -21.703 102.206 1.00 86.06 288 SER A CA 1
ATOM 2268 C C . SER A 1 288 ? -72.288 -20.875 103.267 1.00 86.06 288 SER A C 1
ATOM 2270 O O . SER A 1 288 ? -72.880 -21.459 104.171 1.00 86.06 288 SER A O 1
ATOM 2272 N N . ILE A 1 289 ? -72.356 -19.548 103.117 1.00 82.19 289 ILE A N 1
ATOM 2273 C CA . ILE A 1 289 ? -73.191 -18.679 103.963 1.00 82.19 289 ILE A CA 1
ATOM 2274 C C . ILE A 1 289 ? -74.674 -19.040 103.813 1.00 82.19 289 ILE A C 1
ATOM 2276 O O . ILE A 1 289 ? -75.366 -19.182 104.820 1.00 82.19 289 ILE A O 1
ATOM 2280 N N . SER A 1 290 ? -75.150 -19.261 102.583 1.00 71.88 290 SER A N 1
ATOM 2281 C CA . SER A 1 290 ? -76.526 -19.709 102.329 1.00 71.88 290 SER A CA 1
ATOM 2282 C C . SER A 1 290 ? -76.838 -21.042 103.019 1.00 71.88 290 SER A C 1
ATOM 2284 O O . SER A 1 290 ? -77.927 -21.196 103.556 1.00 71.88 290 SER A O 1
ATOM 2286 N N . ARG A 1 291 ? -75.887 -21.986 103.065 1.00 69.31 291 ARG A N 1
ATOM 2287 C CA . ARG A 1 291 ? -76.052 -23.269 103.777 1.00 69.31 291 ARG A CA 1
ATOM 2288 C C . ARG A 1 291 ? -76.072 -23.128 105.298 1.00 69.31 291 ARG A C 1
ATOM 2290 O O . ARG A 1 291 ? -76.792 -23.868 105.951 1.00 69.31 291 ARG A O 1
ATOM 2297 N N . VAL A 1 292 ? -75.309 -22.193 105.870 1.00 65.62 292 VAL A N 1
ATOM 2298 C CA . VAL A 1 292 ? -75.351 -21.905 107.319 1.00 65.62 292 VAL A CA 1
ATOM 2299 C C . VAL A 1 292 ? -76.675 -21.233 107.714 1.00 65.62 292 VAL A C 1
ATOM 2301 O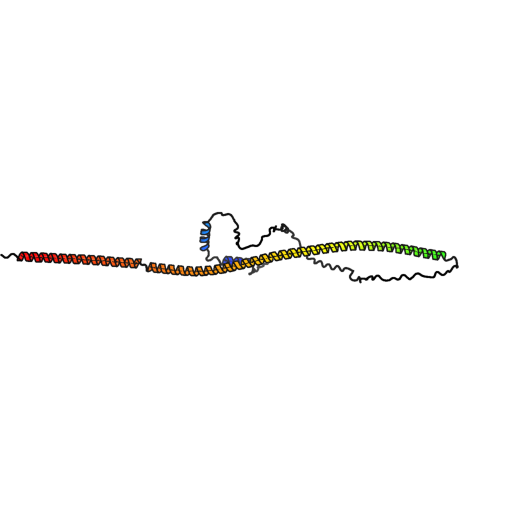 O . VAL A 1 292 ? -77.119 -21.386 108.846 1.00 65.62 292 VAL A O 1
ATOM 2304 N N . GLN A 1 293 ? -77.331 -20.525 106.790 1.00 59.56 293 GLN A N 1
ATOM 2305 C CA . GLN A 1 293 ? -78.654 -19.926 107.007 1.00 59.56 293 GLN A CA 1
ATOM 2306 C C . GLN A 1 293 ? -79.838 -20.890 106.806 1.00 59.56 293 GLN A C 1
ATOM 2308 O O . GLN A 1 293 ? -80.945 -20.548 107.216 1.00 59.56 293 GLN A O 1
ATOM 2313 N N . GLU A 1 294 ? -79.635 -22.070 106.210 1.00 55.75 294 GLU A N 1
ATOM 2314 C CA . GLU A 1 294 ? -80.702 -23.054 105.940 1.00 55.75 294 GLU A CA 1
ATOM 2315 C C . GLU A 1 294 ? -80.963 -24.033 107.105 1.00 55.75 294 GLU A C 1
ATOM 2317 O O . GLU A 1 294 ? -81.788 -24.933 106.985 1.00 55.75 294 GLU A O 1
ATOM 2322 N N . GLU A 1 295 ? -80.316 -23.822 108.254 1.00 52.31 295 GLU A N 1
ATOM 2323 C CA . GLU A 1 295 ? -80.718 -24.388 109.547 1.00 52.31 295 GLU A CA 1
ATOM 2324 C C . GLU A 1 295 ? -81.386 -23.292 110.392 1.00 52.31 295 GLU A C 1
ATOM 2326 O O . GLU A 1 295 ? -80.727 -22.512 111.087 1.00 52.31 295 GLU A O 1
ATOM 2331 N N . PRO A 1 296 ? -82.723 -23.216 110.333 1.00 50.72 296 PRO A N 1
ATOM 2332 C CA . PRO A 1 296 ? -83.468 -23.056 111.567 1.00 50.72 296 PRO A CA 1
ATOM 2333 C C . PRO A 1 296 ? -84.664 -24.011 111.588 1.00 50.72 296 PRO A C 1
ATOM 2335 O O . PRO A 1 296 ? -85.698 -23.730 110.977 1.00 50.72 296 PRO A O 1
ATOM 2338 N N . SER A 1 297 ? -84.546 -25.117 112.325 1.00 39.53 297 SER A N 1
ATOM 2339 C CA . SER A 1 297 ? -85.656 -25.779 113.039 1.00 39.53 297 SER A CA 1
ATOM 2340 C C . SER A 1 297 ? -85.136 -26.807 114.033 1.00 39.53 297 SER A C 1
ATOM 2342 O O . SER A 1 297 ? -84.567 -27.821 113.583 1.00 39.53 297 SER A O 1
#

Secondary structure (DSSP, 8-state):
-----------TT-HHHHHHHHHHSS-SS-HHHHHHHHHHHHS----------------------S--PPPS-----------------------S-TT---------------------------SSSHHHHHHHHHHHHHHHHHHHHHHHHHHHHHHHHHHHHHHHHHHHHHHHHHHHHHHHHHHHHHHHHHHHHHHHHHHHHHHHHHHHHHHHHHHHHHHHHHHHHHHHHHHHHHHHHHHHT-HHHHHHHHHHHHHHHHHHHHHHHHHHHHHHHHHHHHHHHHHHHHHHHT---

InterPro domains:
  IPR026757 Endosome-associated-trafficking regulator 1 [PTHR31259] (140-296)

Radius of gyration: 65.34 Å; chains: 1; bounding box: 154×55×206 Å

Organism: NCBI:txid34597

pLDDT: mean 72.95, std 23.36, range [37.75, 98.56]